Protein AF-A0A399RQD3-F1 (afdb_monomer_lite)

InterPro domains:
  IPR036514 SGNH hydrolase superfamily [G3DSA:3.40.50.1110] (19-176)

Sequence (218 aa):
MFLPVVFPELGLNRLFEAANKPLFAIFGGSPDDGDAVDALIEMLGDRTGARFVLQDSGPHPSTQETLAALMSARLGRLVDAGLSGLVLTSPTASGVMERFDWSRPLSEGAPSANDVTVSVASERGVPSSDFAALMRELATKVGDEALFQPDGVHLSLAGRLALLAAVCKGLTGEAPVLDGLAGELAKGWSEAGTDEKVSASELPNFARLVSEALAREG

Structure (mmCIF, N/CA/C/O backbone):
data_AF-A0A399RQD3-F1
#
_entry.id   AF-A0A399RQD3-F1
#
loop_
_atom_site.group_PDB
_atom_site.id
_atom_site.type_symbol
_atom_site.label_atom_id
_atom_site.label_alt_id
_atom_site.label_comp_id
_atom_site.label_asym_id
_atom_site.label_entity_id
_atom_site.label_seq_id
_atom_site.pdbx_PDB_ins_code
_atom_site.Cartn_x
_atom_site.Cartn_y
_atom_site.Cartn_z
_atom_site.occupancy
_atom_site.B_iso_or_equiv
_atom_site.auth_seq_id
_atom_site.auth_comp_id
_atom_site.auth_asym_id
_atom_site.auth_atom_id
_atom_site.pdbx_PDB_model_num
ATOM 1 N N . MET A 1 1 ? -8.889 -24.239 2.572 1.00 21.28 1 MET A N 1
ATOM 2 C CA . MET A 1 1 ? -7.810 -23.924 3.531 1.00 21.28 1 MET A CA 1
ATOM 3 C C . MET A 1 1 ? -7.229 -22.603 3.061 1.00 21.28 1 MET A C 1
ATOM 5 O O . MET A 1 1 ? -6.381 -22.604 2.184 1.00 21.28 1 MET A O 1
ATOM 9 N N . PHE A 1 2 ? -7.826 -21.495 3.498 1.00 23.52 2 PHE A N 1
ATOM 10 C CA . PHE A 1 2 ? -7.458 -20.150 3.060 1.00 23.52 2 PHE A CA 1
ATOM 11 C C . PHE A 1 2 ? -6.433 -19.623 4.056 1.00 23.52 2 PHE A C 1
ATOM 13 O O . PHE A 1 2 ? -6.731 -19.491 5.241 1.00 23.52 2 PHE A O 1
ATOM 20 N N . LEU A 1 3 ? -5.192 -19.469 3.596 1.00 21.09 3 LEU A N 1
ATOM 21 C CA . LEU A 1 3 ? -4.145 -18.848 4.392 1.00 21.09 3 LEU A CA 1
ATOM 22 C C . LEU A 1 3 ? -4.542 -17.381 4.608 1.00 21.09 3 LEU A C 1
ATOM 24 O O . LEU A 1 3 ? -4.995 -16.755 3.646 1.00 21.09 3 LEU A O 1
ATOM 28 N N . PRO A 1 4 ? -4.369 -16.821 5.821 1.00 25.50 4 PRO A N 1
ATOM 29 C CA . PRO A 1 4 ? -4.353 -15.370 5.975 1.00 25.50 4 PRO A CA 1
ATOM 30 C C . PRO A 1 4 ? -3.419 -14.818 4.900 1.00 25.50 4 PRO A C 1
ATOM 32 O O . PRO A 1 4 ? -2.411 -15.467 4.607 1.00 25.50 4 PRO A O 1
ATOM 35 N N . VAL A 1 5 ? -3.746 -13.678 4.288 1.00 32.31 5 VAL A N 1
ATOM 36 C CA . VAL A 1 5 ? -2.844 -12.986 3.354 1.00 32.31 5 VAL A CA 1
ATOM 37 C C . VAL A 1 5 ? -1.666 -12.428 4.164 1.00 32.31 5 VAL A C 1
ATOM 39 O O . VAL A 1 5 ? -1.545 -11.257 4.501 1.00 32.31 5 VAL A O 1
ATOM 42 N N . VAL A 1 6 ? -0.836 -13.379 4.563 1.00 33.75 6 VAL A N 1
ATOM 43 C CA . VAL A 1 6 ? 0.576 -13.347 4.859 1.00 33.75 6 VAL A CA 1
ATOM 44 C C . VAL A 1 6 ? 1.164 -12.987 3.517 1.00 33.75 6 VAL A C 1
ATOM 46 O O . VAL A 1 6 ? 0.966 -13.738 2.559 1.00 33.75 6 VAL A O 1
ATOM 49 N N . PHE A 1 7 ? 1.820 -11.833 3.417 1.00 38.75 7 PHE A N 1
ATOM 50 C CA . PHE A 1 7 ? 2.581 -11.493 2.222 1.00 38.75 7 PHE A CA 1
ATOM 51 C C . PHE A 1 7 ? 3.354 -12.756 1.797 1.00 38.75 7 PHE A C 1
ATOM 53 O O . PHE A 1 7 ? 4.186 -13.220 2.580 1.00 38.75 7 PHE A O 1
ATOM 60 N N . PRO A 1 8 ? 3.133 -13.350 0.607 1.00 36.44 8 PRO A N 1
ATOM 61 C CA . PRO A 1 8 ? 3.994 -14.435 0.109 1.00 36.44 8 PRO A CA 1
ATOM 62 C C . PRO A 1 8 ? 5.452 -13.964 -0.076 1.00 36.44 8 PRO A C 1
ATOM 64 O O . PRO A 1 8 ? 6.358 -14.716 -0.425 1.00 36.44 8 PRO A O 1
ATOM 67 N N . GLU A 1 9 ? 5.662 -12.675 0.147 1.00 41.97 9 GLU A N 1
ATOM 68 C CA . GLU A 1 9 ? 6.858 -11.883 0.041 1.00 41.97 9 GLU A CA 1
ATOM 69 C C . GLU A 1 9 ? 7.627 -12.011 1.360 1.00 41.97 9 GLU A C 1
ATOM 71 O O . GLU A 1 9 ? 7.319 -11.364 2.359 1.00 41.97 9 GLU A O 1
ATOM 76 N N . LEU A 1 10 ? 8.613 -12.908 1.346 1.00 37.97 10 LEU A N 1
ATOM 77 C CA . LEU A 1 10 ? 9.464 -13.423 2.432 1.00 37.97 10 LEU A CA 1
ATOM 78 C C . LEU A 1 10 ? 10.009 -12.438 3.502 1.00 37.97 10 LEU A C 1
ATOM 80 O O . LEU A 1 10 ? 10.650 -12.894 4.448 1.00 37.97 10 LEU A O 1
ATOM 84 N N . GLY A 1 11 ? 9.774 -11.128 3.405 1.00 36.44 11 GLY A N 1
ATOM 85 C CA . GLY A 1 11 ? 10.318 -10.110 4.310 1.00 36.44 11 GLY A CA 1
ATOM 86 C C . GLY A 1 11 ? 9.332 -9.482 5.301 1.00 36.44 11 GLY A C 1
ATOM 87 O O . GLY A 1 11 ? 9.723 -9.189 6.429 1.00 36.44 11 GLY A O 1
ATOM 88 N N . LEU A 1 12 ? 8.062 -9.287 4.929 1.00 41.50 12 LEU A N 1
ATOM 89 C CA . LEU A 1 12 ? 7.119 -8.511 5.752 1.00 41.50 12 LEU A CA 1
ATOM 90 C C . LEU A 1 12 ? 6.686 -9.270 7.012 1.00 41.50 12 LEU A C 1
ATOM 92 O O . LEU A 1 12 ? 6.701 -8.709 8.103 1.00 41.50 12 LEU A O 1
ATOM 96 N N . ASN A 1 13 ? 6.408 -10.570 6.909 1.00 40.78 13 ASN A N 1
ATOM 97 C CA . ASN A 1 13 ? 5.924 -11.346 8.058 1.00 40.78 13 ASN A CA 1
ATOM 98 C C . ASN A 1 13 ? 6.981 -11.482 9.169 1.00 40.78 13 ASN A C 1
ATOM 100 O O . ASN A 1 13 ? 6.644 -11.373 10.344 1.00 40.78 13 ASN A O 1
ATOM 104 N N . ARG A 1 14 ? 8.270 -11.607 8.816 1.00 37.38 14 ARG A N 1
ATOM 105 C CA . ARG A 1 14 ? 9.365 -11.788 9.791 1.00 37.38 14 ARG A CA 1
ATOM 106 C C . ARG A 1 14 ? 9.600 -10.563 10.680 1.00 37.38 14 ARG A C 1
ATOM 108 O O . ARG A 1 14 ? 9.936 -10.720 11.852 1.00 37.38 14 ARG A O 1
ATOM 115 N N . LEU A 1 15 ? 9.402 -9.349 10.159 1.00 39.22 15 LEU A N 1
ATOM 116 C CA . LEU A 1 15 ? 9.605 -8.119 10.935 1.00 39.22 15 LEU A CA 1
ATOM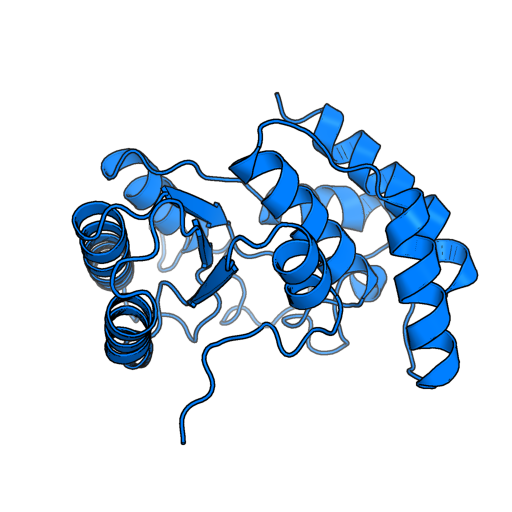 117 C C . LEU A 1 15 ? 8.483 -7.886 11.963 1.00 39.22 15 LEU A C 1
ATOM 119 O O . LEU A 1 15 ? 8.732 -7.399 13.064 1.00 39.22 15 LEU A O 1
ATOM 123 N N . PHE A 1 16 ? 7.249 -8.274 11.625 1.00 45.31 16 PHE A N 1
ATOM 124 C CA . PHE A 1 16 ? 6.087 -8.153 12.513 1.00 45.31 16 PHE A CA 1
ATOM 125 C C . PHE A 1 16 ? 5.968 -9.317 13.505 1.00 45.31 16 PHE A C 1
ATOM 127 O O . PHE A 1 16 ? 5.574 -9.102 14.654 1.00 45.31 16 PHE A O 1
ATOM 134 N N . GLU A 1 17 ? 6.409 -10.517 13.115 1.00 42.19 17 GLU A N 1
ATOM 135 C CA . GLU A 1 17 ? 6.647 -11.639 14.032 1.00 42.19 17 GLU A CA 1
ATOM 136 C C . GLU A 1 17 ? 7.634 -11.245 15.144 1.00 42.19 17 GLU A C 1
ATOM 138 O O . GLU A 1 17 ? 7.364 -11.495 16.319 1.00 42.19 17 GLU A O 1
ATOM 143 N N . ALA A 1 18 ? 8.721 -10.536 14.810 1.00 36.69 18 ALA A N 1
ATOM 144 C CA . ALA A 1 18 ? 9.693 -10.046 15.792 1.00 36.69 18 ALA A CA 1
ATOM 145 C C . ALA A 1 18 ? 9.116 -8.990 16.761 1.00 36.69 18 ALA A C 1
ATOM 147 O O . ALA A 1 18 ? 9.555 -8.897 17.907 1.00 36.69 18 ALA A O 1
ATOM 148 N N . ALA A 1 19 ? 8.109 -8.220 16.332 1.00 37.97 19 ALA A N 1
ATOM 149 C CA . ALA A 1 19 ? 7.424 -7.226 17.161 1.00 37.97 19 ALA A CA 1
ATOM 150 C C . ALA A 1 19 ? 6.248 -7.802 17.979 1.00 37.97 19 ALA A C 1
ATOM 152 O O . ALA A 1 19 ? 5.610 -7.057 18.728 1.00 37.97 19 ALA A O 1
ATOM 153 N N . ASN A 1 20 ? 5.939 -9.100 17.835 1.00 47.78 20 ASN A N 1
ATOM 154 C CA . ASN A 1 20 ? 4.797 -9.778 18.463 1.00 47.78 20 ASN A CA 1
ATOM 155 C C . ASN A 1 20 ? 3.432 -9.097 18.190 1.00 47.78 20 ASN A C 1
ATOM 157 O O . ASN A 1 20 ? 2.479 -9.261 18.955 1.00 47.78 20 ASN A O 1
ATOM 161 N N . LYS A 1 21 ? 3.328 -8.321 17.101 1.00 51.38 21 LYS A N 1
ATOM 162 C CA . LYS A 1 21 ? 2.108 -7.623 16.670 1.00 51.38 21 LYS A CA 1
ATOM 163 C C . LYS A 1 21 ? 1.781 -8.058 15.246 1.00 51.38 21 LYS A C 1
ATOM 165 O O . LYS A 1 21 ? 2.560 -7.749 14.348 1.00 51.38 21 LYS A O 1
ATOM 170 N N . PRO A 1 22 ? 0.667 -8.767 15.018 1.00 53.53 22 PRO A N 1
ATOM 171 C CA . PRO A 1 22 ? 0.356 -9.267 13.690 1.00 53.53 22 PRO A CA 1
ATOM 172 C C . PRO A 1 22 ? -0.023 -8.101 12.758 1.00 53.53 22 PRO A C 1
ATOM 174 O O . PRO A 1 22 ? -0.784 -7.216 13.162 1.00 53.53 22 PRO A O 1
ATOM 177 N N . LEU A 1 23 ? 0.534 -8.102 11.541 1.00 54.62 23 LEU A N 1
ATOM 178 C CA . LEU A 1 23 ? 0.175 -7.203 10.442 1.00 54.62 23 LEU A CA 1
ATOM 179 C C . LEU A 1 23 ? -0.491 -8.012 9.329 1.00 54.62 23 LEU A C 1
ATOM 181 O O . LEU A 1 23 ? 0.037 -9.045 8.923 1.00 54.62 23 LEU A O 1
ATOM 185 N N . PHE A 1 24 ? -1.605 -7.506 8.808 1.00 57.34 24 PHE A N 1
ATOM 186 C CA . PHE A 1 24 ? -2.355 -8.148 7.729 1.00 57.34 24 PHE A CA 1
ATOM 187 C C . PHE A 1 24 ? -2.469 -7.220 6.533 1.00 57.34 24 PHE A C 1
ATOM 189 O O . PHE A 1 24 ? -2.794 -6.047 6.714 1.00 57.34 24 PHE A O 1
ATOM 196 N N . ALA A 1 25 ? -2.214 -7.754 5.340 1.00 59.91 25 ALA A N 1
ATOM 197 C CA . ALA A 1 25 ? -2.470 -7.072 4.081 1.00 59.91 25 ALA A CA 1
ATOM 198 C C . ALA A 1 25 ? -3.879 -7.411 3.603 1.00 59.91 25 ALA A C 1
ATOM 200 O O . ALA A 1 25 ? -4.236 -8.584 3.500 1.00 59.91 25 ALA A O 1
ATOM 201 N N . ILE A 1 26 ? -4.677 -6.389 3.326 1.00 59.16 26 ILE A N 1
ATOM 202 C CA . ILE A 1 26 ? -6.055 -6.547 2.868 1.00 59.16 26 ILE A CA 1
ATOM 203 C C . ILE A 1 26 ? -6.192 -5.838 1.531 1.00 59.16 26 ILE A C 1
ATOM 205 O O . ILE A 1 26 ? -5.809 -4.673 1.403 1.00 59.16 26 ILE A O 1
ATOM 209 N N . PHE A 1 27 ? -6.773 -6.528 0.554 1.00 62.25 27 PHE A N 1
ATOM 210 C CA . PHE A 1 27 ? -7.101 -5.923 -0.726 1.00 62.25 27 PHE A CA 1
ATOM 211 C C . PHE A 1 27 ? -8.422 -5.155 -0.618 1.00 62.25 27 PHE A C 1
ATOM 213 O O . PHE A 1 27 ? -9.457 -5.689 -0.215 1.00 62.25 27 PHE A O 1
ATOM 220 N N . GLY A 1 28 ? -8.378 -3.860 -0.917 1.00 53.53 28 GLY A N 1
ATOM 221 C CA . GLY A 1 28 ? -9.475 -2.925 -0.665 1.00 53.53 28 GLY A CA 1
ATOM 222 C C . GLY A 1 28 ? -10.665 -3.016 -1.625 1.00 53.53 28 GLY A C 1
ATOM 223 O O . GLY A 1 28 ? -11.803 -2.832 -1.190 1.00 53.53 28 GLY A O 1
ATOM 224 N N . GLY A 1 29 ? -10.416 -3.328 -2.902 1.00 54.22 29 GLY A N 1
ATOM 225 C CA . GLY A 1 29 ? -11.420 -3.235 -3.966 1.00 54.22 29 GLY A CA 1
ATOM 226 C C . GLY A 1 29 ? -11.986 -4.550 -4.507 1.00 54.22 29 GLY A C 1
ATOM 227 O O . GLY A 1 29 ? -12.955 -4.503 -5.262 1.00 54.22 29 GLY A O 1
ATOM 228 N N . SER A 1 30 ? -11.452 -5.722 -4.144 1.00 61.62 30 SER A N 1
ATOM 229 C CA . SER A 1 30 ? -11.942 -6.997 -4.702 1.00 61.62 30 SER A CA 1
ATOM 230 C C . SER A 1 30 ? -13.113 -7.557 -3.884 1.00 61.62 30 SER A C 1
ATOM 232 O O . SER A 1 30 ? -12.962 -7.719 -2.675 1.00 61.62 30 SER A O 1
ATOM 234 N N . PRO A 1 31 ? -14.287 -7.848 -4.476 1.00 59.34 31 PRO A N 1
ATOM 235 C CA . PRO A 1 31 ? -15.483 -8.286 -3.746 1.00 59.34 31 PRO A CA 1
ATOM 236 C C . PRO A 1 31 ? -15.286 -9.592 -2.959 1.00 59.34 31 PRO A C 1
ATOM 238 O O . PRO A 1 31 ? -15.932 -9.762 -1.926 1.00 59.34 31 PRO A O 1
ATOM 241 N N . ASP A 1 32 ? -14.353 -10.446 -3.382 1.00 59.00 32 ASP A N 1
ATOM 242 C CA . ASP A 1 32 ? -14.048 -11.733 -2.745 1.00 59.00 32 ASP A CA 1
ATOM 243 C C . ASP A 1 32 ? -13.295 -11.583 -1.404 1.00 59.00 32 ASP A C 1
ATOM 245 O O . ASP A 1 32 ? -13.253 -12.512 -0.602 1.00 59.00 32 ASP A O 1
ATOM 249 N N . ASP A 1 33 ? -12.748 -10.398 -1.104 1.00 59.59 33 ASP A N 1
ATOM 250 C CA . ASP A 1 33 ? -11.971 -10.151 0.123 1.00 59.59 33 ASP A CA 1
ATOM 251 C C . ASP A 1 33 ? -12.826 -9.764 1.342 1.00 59.59 33 ASP A C 1
ATOM 253 O O . ASP A 1 33 ? -12.292 -9.524 2.427 1.00 59.59 33 ASP A O 1
ATOM 257 N N . GLY A 1 34 ? -14.156 -9.702 1.200 1.00 57.66 34 GLY A N 1
ATOM 258 C CA . GLY A 1 34 ? -15.061 -9.488 2.337 1.00 57.66 34 GLY A CA 1
ATOM 259 C C . GLY A 1 34 ? -14.911 -10.577 3.405 1.00 57.66 34 GLY A C 1
ATOM 260 O O . GLY A 1 34 ? -14.745 -10.265 4.582 1.00 57.66 34 GLY A O 1
ATOM 261 N N . ASP A 1 35 ? -14.849 -11.840 2.978 1.00 61.88 35 ASP A N 1
ATOM 262 C CA . ASP A 1 35 ? -14.670 -12.996 3.866 1.00 61.88 35 ASP A CA 1
ATOM 263 C C . ASP A 1 35 ? -13.280 -13.009 4.529 1.00 61.88 35 ASP A C 1
ATOM 265 O O . ASP A 1 35 ? -13.111 -13.543 5.626 1.00 61.88 35 ASP A O 1
ATOM 269 N N . ALA A 1 36 ? -12.275 -12.387 3.898 1.00 64.38 36 ALA A N 1
ATOM 270 C CA . ALA A 1 36 ? -10.923 -12.290 4.444 1.00 64.38 36 ALA A CA 1
ATOM 271 C C . ALA A 1 36 ? -10.840 -11.314 5.630 1.00 64.38 36 ALA A C 1
ATOM 273 O O . ALA A 1 36 ? -10.110 -11.578 6.586 1.00 64.38 36 ALA A O 1
ATOM 274 N N . VAL A 1 37 ? -11.609 -10.217 5.603 1.00 68.12 37 VAL A N 1
ATOM 275 C CA . VAL A 1 37 ? -11.733 -9.289 6.744 1.00 68.12 37 VAL A CA 1
ATOM 276 C C . VAL A 1 37 ? -12.397 -9.980 7.934 1.00 68.12 37 VAL A C 1
ATOM 278 O O . VAL A 1 37 ? -11.999 -9.771 9.079 1.00 68.12 37 VAL A O 1
ATOM 281 N N . ASP A 1 38 ? -13.361 -10.851 7.666 1.00 68.38 38 ASP A N 1
ATOM 282 C CA . ASP A 1 38 ? -14.144 -11.529 8.701 1.00 68.38 38 ASP A CA 1
ATOM 283 C C . ASP A 1 38 ? -13.320 -12.612 9.366 1.00 68.38 38 ASP A C 1
ATOM 285 O O . ASP A 1 38 ? -13.172 -12.617 10.587 1.00 68.38 38 ASP A O 1
ATOM 289 N N . ALA A 1 39 ? -12.683 -13.451 8.550 1.00 66.56 39 ALA A N 1
ATOM 290 C CA . ALA A 1 39 ? -11.733 -14.446 9.017 1.00 66.56 39 ALA A CA 1
ATOM 291 C C . ALA A 1 39 ? -10.583 -13.801 9.802 1.00 66.56 39 ALA A C 1
ATOM 293 O O . ALA A 1 39 ? -10.128 -14.359 10.799 1.00 66.56 39 ALA A O 1
ATOM 294 N N . LEU A 1 40 ? -10.124 -12.612 9.395 1.00 67.69 40 LEU A N 1
ATOM 295 C CA . LEU A 1 40 ? -9.113 -11.862 10.129 1.00 67.69 40 LEU A CA 1
ATOM 296 C C . LEU A 1 40 ? -9.600 -11.454 11.525 1.00 67.69 40 LEU A C 1
ATOM 298 O O . LEU A 1 40 ? -8.907 -11.701 12.514 1.00 67.69 40 LEU A O 1
ATOM 302 N N . ILE A 1 41 ? -10.774 -10.831 11.611 1.00 71.31 41 ILE A N 1
ATOM 303 C CA . ILE A 1 41 ? -11.356 -10.401 12.888 1.00 71.31 41 ILE A CA 1
ATOM 304 C C . ILE A 1 41 ? -11.570 -11.616 13.804 1.00 71.31 41 ILE A C 1
ATOM 306 O O . ILE A 1 41 ? -11.198 -11.575 14.976 1.00 71.31 41 ILE A O 1
ATOM 310 N N . GLU A 1 42 ? -12.077 -12.726 13.262 1.00 72.06 42 GLU A N 1
ATOM 311 C CA . GLU A 1 42 ? -12.246 -13.984 13.997 1.00 72.06 42 GLU A CA 1
ATOM 312 C C . GLU A 1 42 ? -10.909 -14.568 14.479 1.00 72.06 42 GLU A C 1
ATOM 314 O O . GLU A 1 42 ? -10.791 -14.983 15.633 1.00 72.06 42 GLU A O 1
ATOM 319 N N . MET A 1 43 ? -9.875 -14.568 13.629 1.00 65.19 43 MET A N 1
ATOM 320 C CA . MET A 1 43 ? -8.534 -15.052 13.981 1.00 65.19 43 MET A CA 1
ATOM 321 C C . MET A 1 43 ? -7.856 -14.208 15.061 1.00 65.19 43 MET A C 1
ATOM 323 O O . MET A 1 43 ? -7.030 -14.721 15.824 1.00 65.19 43 MET A O 1
ATOM 327 N N . LEU A 1 44 ? -8.155 -12.913 15.106 1.00 65.81 44 LEU A N 1
ATOM 328 C CA . LEU A 1 44 ? -7.570 -12.002 16.077 1.00 65.81 44 LEU A CA 1
ATOM 329 C C . LEU A 1 44 ? -8.125 -12.215 17.484 1.00 65.81 44 LEU A C 1
ATOM 331 O O . LEU A 1 44 ? -7.365 -12.043 18.440 1.00 65.81 44 LEU A O 1
ATOM 335 N N . GLY A 1 45 ? -9.378 -12.659 17.625 1.00 66.88 45 GLY A N 1
ATOM 336 C CA . GLY A 1 45 ? -10.002 -12.899 18.929 1.00 66.88 45 GLY A CA 1
ATOM 337 C C . GLY A 1 45 ? -9.795 -11.710 19.881 1.00 66.88 45 GLY A C 1
ATOM 338 O O . GLY A 1 45 ? -10.046 -10.568 19.512 1.00 66.88 45 GLY A O 1
ATOM 339 N N . ASP A 1 46 ? -9.245 -11.963 21.074 1.00 62.88 46 ASP A N 1
ATOM 340 C CA . ASP A 1 46 ? -8.992 -10.938 22.105 1.00 62.88 46 ASP A CA 1
ATOM 341 C C . ASP A 1 46 ? -7.633 -10.206 21.966 1.00 62.88 46 ASP A C 1
ATOM 343 O O . ASP A 1 46 ? -7.172 -9.540 22.901 1.00 62.88 46 ASP A O 1
ATOM 347 N N . ARG A 1 47 ? -6.919 -10.346 20.837 1.00 61.19 47 ARG A N 1
ATOM 348 C CA . ARG A 1 47 ? -5.579 -9.753 20.663 1.00 61.19 47 ARG A CA 1
ATOM 349 C C . ARG A 1 47 ? -5.658 -8.234 20.499 1.00 61.19 47 ARG A C 1
ATOM 351 O O . ARG A 1 47 ? -5.773 -7.705 19.395 1.00 61.19 47 ARG A O 1
ATOM 358 N N . THR A 1 48 ? -5.520 -7.522 21.612 1.00 62.69 48 THR A N 1
ATOM 359 C CA . THR A 1 48 ? -5.440 -6.058 21.630 1.00 62.69 48 THR A CA 1
ATOM 360 C C . THR A 1 48 ? -4.171 -5.548 20.935 1.00 62.69 48 THR A C 1
ATOM 362 O O . THR A 1 48 ? -3.084 -6.110 21.072 1.00 62.69 48 THR A O 1
ATOM 365 N N . GLY A 1 49 ? -4.303 -4.462 20.166 1.00 64.06 49 GLY A N 1
ATOM 366 C CA . GLY A 1 49 ? -3.175 -3.815 19.484 1.00 64.06 49 GLY A CA 1
ATOM 367 C C . GLY A 1 49 ? -2.762 -4.435 18.144 1.00 64.06 49 GLY A C 1
ATOM 368 O O . GLY A 1 49 ? -1.680 -4.109 17.647 1.00 64.06 49 GLY A O 1
ATOM 369 N N . ALA A 1 50 ? -3.597 -5.301 17.561 1.00 68.31 50 ALA A N 1
ATOM 370 C CA . ALA A 1 50 ? -3.435 -5.777 16.189 1.00 68.31 50 ALA A CA 1
ATOM 371 C C . ALA A 1 50 ? -3.478 -4.619 15.176 1.00 68.31 50 ALA A C 1
ATOM 373 O O . ALA A 1 50 ? -4.161 -3.609 15.395 1.00 68.31 50 ALA A O 1
ATOM 374 N N . ARG A 1 51 ? -2.726 -4.767 14.075 1.00 73.06 51 ARG A N 1
ATOM 375 C CA . ARG A 1 51 ? -2.622 -3.744 13.032 1.00 73.06 51 ARG A CA 1
ATOM 376 C C . ARG A 1 51 ? -2.971 -4.276 11.648 1.00 73.06 51 ARG A C 1
ATOM 378 O O . ARG A 1 51 ? -2.745 -5.449 11.366 1.00 73.06 51 ARG A O 1
ATOM 385 N N . PHE A 1 52 ? -3.467 -3.407 10.773 1.00 73.75 52 PHE A N 1
ATOM 386 C CA . PHE A 1 52 ? -3.702 -3.738 9.365 1.00 73.75 52 PHE A CA 1
ATOM 387 C C . PHE A 1 52 ? -2.984 -2.775 8.417 1.00 73.75 52 PHE A C 1
ATOM 389 O O . PHE A 1 52 ? -2.735 -1.614 8.748 1.00 73.75 52 PHE A O 1
ATOM 396 N N . VAL A 1 53 ? -2.689 -3.270 7.220 1.00 75.25 53 VAL A N 1
ATOM 397 C CA . VAL A 1 53 ? -2.382 -2.477 6.033 1.00 75.25 53 VAL A CA 1
ATOM 398 C C . VAL A 1 53 ? -3.408 -2.836 4.974 1.00 75.25 53 VAL A C 1
ATOM 400 O O . VAL A 1 53 ? -3.676 -4.010 4.725 1.00 75.25 53 VAL A O 1
ATOM 403 N N . LEU A 1 54 ? -3.998 -1.820 4.362 1.00 75.19 54 LEU A N 1
ATOM 404 C CA . LEU A 1 54 ? -4.987 -2.007 3.316 1.00 75.19 54 LEU A CA 1
ATOM 405 C C . LEU A 1 54 ? -4.540 -1.268 2.058 1.00 75.19 54 LEU A C 1
ATOM 407 O O . LEU A 1 54 ? -4.199 -0.089 2.112 1.00 75.19 54 LEU A O 1
ATOM 411 N N . GLN A 1 55 ? -4.535 -1.977 0.936 1.00 74.00 55 GLN A N 1
ATOM 412 C CA . GLN A 1 55 ? -4.136 -1.461 -0.368 1.00 74.00 55 GLN A CA 1
ATOM 413 C C . GLN A 1 55 ? -5.134 -1.960 -1.414 1.00 74.00 55 GLN A C 1
ATOM 415 O O . GLN A 1 55 ? -5.574 -3.105 -1.352 1.00 74.00 55 GLN A O 1
ATOM 420 N N . ASP A 1 56 ? -5.516 -1.132 -2.383 1.00 67.62 56 ASP A N 1
ATOM 421 C CA . ASP A 1 56 ? -6.336 -1.603 -3.500 1.00 67.62 56 ASP A CA 1
ATOM 422 C C . ASP A 1 56 ? -5.446 -2.124 -4.631 1.00 67.62 56 ASP A C 1
ATOM 424 O O . ASP A 1 56 ? -4.971 -1.347 -5.449 1.00 67.62 56 ASP A O 1
ATOM 428 N N . SER A 1 57 ? -5.164 -3.425 -4.662 1.00 54.56 57 SER A N 1
ATOM 429 C CA . SER A 1 57 ? -4.393 -4.063 -5.746 1.00 54.56 57 SER A CA 1
ATOM 430 C C . SER A 1 57 ? -5.123 -5.243 -6.397 1.00 54.56 57 SER A C 1
ATOM 432 O O . SER A 1 57 ? -4.517 -6.074 -7.074 1.00 54.56 57 SER A O 1
ATOM 434 N N . GLY A 1 58 ? -6.448 -5.305 -6.223 1.00 54.53 58 GLY A N 1
ATOM 435 C CA . GLY A 1 58 ? -7.315 -6.271 -6.901 1.00 54.53 58 GLY A CA 1
ATOM 436 C C . GLY A 1 58 ? -7.723 -5.825 -8.315 1.00 54.53 58 GLY A C 1
ATOM 437 O O . GLY A 1 58 ? -7.522 -4.666 -8.684 1.00 54.53 58 GLY A O 1
ATOM 438 N N . PRO A 1 59 ? -8.316 -6.719 -9.132 1.00 52.50 59 PRO A N 1
ATOM 439 C CA . PRO A 1 59 ? -8.918 -6.323 -10.404 1.00 52.50 59 PRO A CA 1
ATOM 440 C C . PRO A 1 59 ? -9.994 -5.252 -10.164 1.00 52.50 59 PRO A C 1
ATOM 442 O O . PRO A 1 59 ? -10.850 -5.427 -9.297 1.00 52.50 59 PRO A O 1
ATOM 445 N N . HIS A 1 60 ? -9.928 -4.152 -10.925 1.00 54.31 60 HIS A N 1
ATOM 446 C CA . HIS A 1 60 ? -10.754 -2.955 -10.733 1.00 54.31 60 HIS A CA 1
ATOM 447 C C . HIS A 1 60 ? -12.244 -3.275 -10.490 1.00 54.31 60 HIS A C 1
ATOM 449 O O . HIS A 1 60 ? -12.866 -3.930 -11.336 1.00 54.31 60 HIS A O 1
ATOM 455 N N . PRO A 1 61 ? -12.867 -2.753 -9.417 1.00 56.56 61 PRO A N 1
ATOM 456 C CA . PRO A 1 61 ? -14.319 -2.648 -9.362 1.00 56.56 61 PRO A CA 1
ATOM 457 C C . PRO A 1 61 ? -14.821 -1.692 -10.454 1.00 56.56 61 PRO A C 1
ATOM 459 O O . PRO A 1 61 ? -14.159 -0.728 -10.834 1.00 56.56 61 PRO A O 1
ATOM 462 N N . SER A 1 62 ? -16.018 -1.965 -10.970 1.00 59.38 62 SER A N 1
ATOM 463 C CA . SER A 1 62 ? -16.547 -1.358 -12.198 1.00 59.38 62 SER A CA 1
ATOM 464 C C . SER A 1 62 ? -16.865 0.141 -12.101 1.00 59.38 62 SER A C 1
ATOM 466 O O . SER A 1 62 ? -17.077 0.760 -13.142 1.00 59.38 62 SER A O 1
ATOM 468 N N . THR A 1 63 ? -16.920 0.727 -10.895 1.00 77.12 63 THR A N 1
ATOM 469 C CA . THR A 1 63 ? -17.132 2.171 -10.673 1.00 77.12 63 THR A CA 1
ATOM 470 C C . THR A 1 63 ? -16.467 2.670 -9.382 1.00 77.12 63 THR A C 1
ATOM 472 O O . THR A 1 63 ? -16.230 1.899 -8.448 1.00 77.12 63 THR A O 1
ATOM 475 N N . GLN A 1 64 ? -16.236 3.984 -9.296 1.00 82.56 64 GLN A N 1
ATOM 476 C CA . GLN A 1 64 ? -15.721 4.662 -8.099 1.00 82.56 64 GLN A CA 1
ATOM 477 C C . GLN A 1 64 ? -16.619 4.476 -6.865 1.00 82.56 64 GLN A C 1
ATOM 479 O O . GLN A 1 64 ? -16.115 4.290 -5.762 1.00 82.56 64 GLN A O 1
ATOM 484 N N . GLU A 1 65 ? -17.946 4.472 -7.035 1.00 86.19 65 GLU A N 1
ATOM 485 C CA . GLU A 1 65 ? -18.901 4.309 -5.933 1.00 86.19 65 GLU A CA 1
ATOM 486 C C . GLU A 1 65 ? -18.816 2.897 -5.359 1.00 86.19 65 GLU A C 1
ATOM 488 O O . GLU A 1 65 ? -18.913 2.706 -4.148 1.00 86.19 65 GLU A O 1
ATOM 493 N N . THR A 1 66 ? -18.595 1.912 -6.233 1.00 83.62 66 THR A N 1
ATOM 494 C CA . THR A 1 66 ? -18.409 0.517 -5.832 1.00 83.62 66 THR A CA 1
ATOM 495 C C . THR A 1 66 ? -17.121 0.368 -5.027 1.00 83.62 66 THR A C 1
ATOM 497 O O . THR A 1 66 ? -17.152 -0.208 -3.941 1.00 83.62 66 THR A O 1
ATOM 500 N N . LEU A 1 67 ? -16.009 0.942 -5.506 1.00 83.69 67 LEU A N 1
ATOM 501 C CA . LEU A 1 67 ? -14.745 0.953 -4.764 1.00 83.69 67 LEU A CA 1
ATOM 502 C C . LEU A 1 67 ? -14.907 1.632 -3.401 1.00 83.69 67 LEU A C 1
ATOM 504 O O . LEU A 1 67 ? -14.533 1.060 -2.380 1.00 83.69 67 LEU A O 1
ATOM 508 N N . ALA A 1 68 ? -15.518 2.819 -3.374 1.00 87.31 68 ALA A N 1
ATOM 509 C CA . ALA A 1 68 ? -15.715 3.581 -2.150 1.00 87.31 68 ALA A CA 1
ATOM 510 C C . ALA A 1 68 ? -16.558 2.809 -1.125 1.00 87.31 68 ALA A C 1
ATOM 512 O O . ALA A 1 68 ? -16.200 2.747 0.052 1.00 87.31 68 ALA A O 1
ATOM 513 N N . ALA A 1 69 ? -17.646 2.170 -1.564 1.00 86.69 69 ALA A N 1
ATOM 514 C CA . ALA A 1 69 ? -18.504 1.369 -0.699 1.00 86.69 69 ALA A CA 1
ATOM 515 C C . ALA A 1 69 ? -17.769 0.148 -0.120 1.00 86.69 69 ALA A C 1
ATOM 517 O O . ALA A 1 69 ? -17.859 -0.096 1.085 1.00 86.69 69 ALA A O 1
ATOM 518 N N . LEU A 1 70 ? -17.014 -0.587 -0.947 1.00 83.31 70 LEU A N 1
ATOM 519 C CA . LEU A 1 70 ? -16.238 -1.755 -0.510 1.00 83.31 70 LEU A CA 1
ATOM 520 C C . LEU A 1 70 ? -15.151 -1.361 0.496 1.00 83.31 70 LEU A C 1
ATOM 522 O O . LEU A 1 70 ? -15.086 -1.925 1.591 1.00 83.31 70 LEU A O 1
ATOM 526 N N . MET A 1 71 ? -14.360 -0.341 0.162 1.00 84.44 71 MET A N 1
ATOM 527 C CA . MET A 1 71 ? -13.331 0.234 1.028 1.00 84.44 71 MET A CA 1
ATOM 528 C C . MET A 1 71 ? -13.909 0.687 2.369 1.00 84.44 71 MET A C 1
ATOM 530 O O . MET A 1 71 ? -13.400 0.338 3.434 1.00 84.44 71 MET A O 1
ATOM 534 N N . SER A 1 72 ? -15.007 1.443 2.322 1.00 88.88 72 SER A N 1
ATOM 535 C CA . SER A 1 72 ? -15.641 2.026 3.502 1.00 88.88 72 SER A CA 1
ATOM 536 C C . SER A 1 72 ? -16.222 0.947 4.413 1.00 88.88 72 SER A C 1
ATOM 538 O O . SER A 1 72 ? -16.072 1.033 5.632 1.00 88.88 72 SER A O 1
ATOM 540 N N . ALA A 1 73 ? -16.831 -0.098 3.843 1.00 85.81 73 ALA A N 1
ATOM 541 C CA . ALA A 1 73 ? -17.320 -1.242 4.604 1.00 85.81 73 ALA A CA 1
ATOM 542 C C . ALA A 1 73 ? -16.173 -1.985 5.310 1.00 85.81 73 ALA A C 1
ATOM 544 O O . ALA A 1 73 ? -16.278 -2.280 6.499 1.00 85.81 73 ALA A O 1
ATOM 545 N N . ARG A 1 74 ? -15.056 -2.239 4.616 1.00 83.38 74 ARG A N 1
ATOM 546 C CA . ARG A 1 74 ? -13.891 -2.954 5.174 1.00 83.38 74 ARG A CA 1
ATOM 547 C C . ARG A 1 74 ? -13.216 -2.170 6.282 1.00 83.38 74 ARG A C 1
ATOM 549 O O . ARG A 1 74 ? -13.033 -2.694 7.377 1.00 83.38 74 ARG A O 1
ATOM 556 N N . LEU A 1 75 ? -12.896 -0.905 6.017 1.00 87.38 75 LEU A N 1
ATOM 557 C CA . LEU A 1 75 ? -12.293 -0.024 7.013 1.00 87.38 75 LEU A CA 1
ATOM 558 C C . LEU A 1 75 ? -13.212 0.148 8.220 1.00 87.38 75 LEU A C 1
ATOM 560 O O . LEU A 1 75 ? -12.733 0.066 9.345 1.00 87.38 75 LEU A O 1
ATOM 564 N N . GLY A 1 76 ? -14.522 0.300 7.998 1.00 87.75 76 GLY A N 1
ATOM 565 C CA . GLY A 1 76 ? -15.512 0.337 9.073 1.00 87.75 76 GLY A CA 1
ATOM 566 C C . GLY A 1 76 ? -15.412 -0.887 9.979 1.00 87.75 76 GLY A C 1
ATOM 567 O O . GLY A 1 76 ? -15.211 -0.737 11.175 1.00 87.75 76 GLY A O 1
ATOM 568 N N . ARG A 1 77 ? -15.432 -2.098 9.410 1.00 84.50 77 ARG A N 1
ATOM 569 C CA . ARG A 1 77 ? -15.347 -3.339 10.196 1.00 84.50 77 ARG A CA 1
ATOM 570 C C . ARG A 1 77 ? -14.036 -3.492 10.964 1.00 84.50 77 ARG A C 1
ATOM 572 O O . ARG A 1 77 ? -14.062 -3.933 12.108 1.00 84.50 77 ARG A O 1
ATOM 579 N N . LEU A 1 78 ? -12.905 -3.135 10.354 1.00 83.31 78 LEU A N 1
ATOM 580 C CA . LEU A 1 78 ? -11.595 -3.198 11.012 1.00 83.31 78 LEU A CA 1
ATOM 581 C C . LEU A 1 78 ? -11.521 -2.209 12.185 1.00 83.31 78 LEU A C 1
ATOM 583 O O . LEU A 1 78 ? -11.067 -2.569 13.269 1.00 83.31 78 LEU A O 1
ATOM 587 N N . VAL A 1 79 ? -12.005 -0.983 11.984 1.00 85.50 79 VAL A N 1
ATOM 588 C CA . VAL A 1 79 ? -12.037 0.057 13.022 1.00 85.50 79 VAL A CA 1
ATOM 589 C C . VAL A 1 79 ? -13.027 -0.298 14.137 1.00 85.50 79 VAL A C 1
ATOM 591 O O . VAL A 1 79 ? -12.676 -0.182 15.309 1.00 85.50 79 VAL A O 1
ATOM 594 N N . ASP A 1 80 ? -14.219 -0.798 13.801 1.00 86.62 80 ASP A N 1
ATOM 595 C CA . ASP A 1 80 ? -15.244 -1.228 14.765 1.00 86.62 80 ASP A CA 1
ATOM 596 C C . ASP A 1 80 ? -14.765 -2.414 15.620 1.00 86.62 80 ASP A C 1
ATOM 598 O O . ASP A 1 80 ? -15.109 -2.519 16.798 1.00 86.62 80 ASP A O 1
ATOM 602 N N . ALA A 1 81 ? -13.920 -3.281 15.055 1.00 80.62 81 ALA A N 1
ATOM 603 C CA . ALA A 1 81 ? -13.240 -4.356 15.776 1.00 80.62 81 ALA A CA 1
ATOM 604 C C . ALA A 1 81 ? -12.043 -3.867 16.626 1.00 80.62 81 ALA A C 1
ATOM 606 O O . ALA A 1 81 ? -11.369 -4.670 17.271 1.00 80.62 81 ALA A O 1
ATOM 607 N N . GLY A 1 82 ? -11.768 -2.559 16.656 1.00 81.00 82 GLY A N 1
ATOM 608 C CA . GLY A 1 82 ? -10.712 -1.951 17.467 1.00 81.00 82 GLY A CA 1
ATOM 609 C C . GLY A 1 82 ? -9.307 -2.064 16.874 1.00 81.00 82 GLY A C 1
ATOM 610 O O . GLY A 1 82 ? -8.325 -1.863 17.597 1.00 81.00 82 GLY A O 1
ATOM 611 N N . LEU A 1 83 ? -9.177 -2.387 15.582 1.00 79.31 83 LEU A N 1
ATOM 612 C CA . LEU A 1 83 ? -7.880 -2.432 14.916 1.00 79.31 83 LEU A CA 1
ATOM 613 C C . LEU A 1 83 ? -7.435 -1.023 14.514 1.00 79.31 83 LEU A C 1
ATOM 615 O O . LEU A 1 83 ? -8.222 -0.180 14.088 1.00 79.31 83 LEU A O 1
ATOM 619 N N . SER A 1 84 ? -6.125 -0.800 14.589 1.00 80.81 84 SER A N 1
ATOM 620 C CA . SER A 1 84 ? -5.472 0.396 14.042 1.00 80.81 84 SER A CA 1
ATOM 621 C C . SER A 1 84 ? -4.715 0.023 12.774 1.00 80.81 84 SER A C 1
ATOM 623 O O . SER A 1 84 ? -4.183 -1.078 12.685 1.00 80.81 84 SER A O 1
ATOM 625 N N . GLY A 1 85 ? -4.636 0.896 11.780 1.00 84.50 85 GLY A N 1
ATOM 626 C CA . GLY A 1 85 ? -3.984 0.518 10.533 1.00 84.50 85 GLY A CA 1
ATOM 627 C C . GLY A 1 85 ? -3.582 1.684 9.662 1.00 84.50 85 GLY A C 1
ATOM 628 O O . GLY A 1 85 ? -3.671 2.841 10.067 1.00 84.50 85 GLY A O 1
ATOM 629 N N . LEU A 1 86 ? -3.114 1.333 8.472 1.00 86.50 86 LEU A N 1
ATOM 630 C CA . LEU A 1 86 ? -2.638 2.246 7.447 1.00 86.50 86 LEU A CA 1
ATOM 631 C C . LEU A 1 86 ? -3.264 1.861 6.109 1.00 86.50 86 LEU A C 1
ATOM 633 O O . LEU A 1 86 ? -3.318 0.682 5.758 1.00 86.50 86 LEU A O 1
ATOM 637 N N . VAL A 1 87 ? -3.697 2.857 5.349 1.00 88.62 87 VAL A N 1
ATOM 638 C CA . VAL A 1 87 ? -4.102 2.688 3.953 1.00 88.62 87 VAL A CA 1
ATOM 639 C C . VAL A 1 87 ? -2.956 3.118 3.034 1.00 88.62 87 VAL A C 1
ATOM 641 O O . VAL A 1 87 ? -2.338 4.154 3.259 1.00 88.62 87 VAL A O 1
ATOM 644 N N . LEU A 1 88 ? -2.655 2.338 2.000 1.00 86.62 88 LEU A N 1
ATOM 645 C CA . LEU A 1 88 ? -1.605 2.642 1.024 1.00 86.62 88 LEU A CA 1
ATOM 646 C C . LEU A 1 88 ? -2.206 2.845 -0.367 1.00 86.62 88 LEU A C 1
ATOM 648 O O . LEU A 1 88 ? -3.072 2.073 -0.782 1.00 86.62 88 LEU A O 1
ATOM 652 N N . THR A 1 89 ? -1.711 3.840 -1.105 1.00 87.69 89 THR A N 1
ATOM 653 C CA . THR A 1 89 ? -1.948 3.916 -2.555 1.00 87.69 89 THR A CA 1
ATOM 654 C C . THR A 1 89 ? -1.177 2.812 -3.283 1.00 87.69 89 THR A C 1
ATOM 656 O O . THR A 1 89 ? -0.123 2.360 -2.831 1.00 87.69 89 THR A O 1
ATOM 659 N N . SER A 1 90 ? -1.695 2.366 -4.425 1.00 83.94 90 SER A N 1
ATOM 660 C CA . SER A 1 90 ? -1.079 1.316 -5.233 1.00 83.94 90 SER A CA 1
ATOM 661 C C . SER A 1 90 ? -0.127 1.881 -6.285 1.00 83.94 90 SER A C 1
ATOM 663 O O . SER A 1 90 ? -0.561 2.692 -7.112 1.00 83.94 90 SER A O 1
ATOM 665 N N . PRO A 1 91 ? 1.157 1.468 -6.279 1.00 82.94 91 PRO A N 1
ATOM 666 C CA . PRO A 1 91 ? 2.129 1.858 -7.286 1.00 82.94 91 PRO A CA 1
ATOM 667 C C . PRO A 1 91 ? 2.024 0.966 -8.525 1.00 82.94 91 PRO A C 1
ATOM 669 O O . PRO A 1 91 ? 1.643 -0.201 -8.439 1.00 82.94 91 PRO A O 1
ATOM 672 N N . THR A 1 92 ? 2.424 1.508 -9.670 1.00 77.81 92 THR A N 1
ATOM 673 C CA . THR A 1 92 ? 2.429 0.820 -10.966 1.00 77.81 92 THR A CA 1
ATOM 674 C C . THR A 1 92 ? 3.658 1.215 -11.762 1.00 77.81 92 THR A C 1
ATOM 676 O O . THR A 1 92 ? 4.114 2.356 -11.664 1.00 77.81 92 THR A O 1
ATOM 679 N N . ALA A 1 93 ? 4.207 0.288 -12.550 1.00 77.81 93 ALA A N 1
ATOM 680 C CA . ALA A 1 93 ? 5.277 0.622 -13.486 1.00 77.81 93 ALA A CA 1
ATOM 681 C C . ALA A 1 93 ? 4.740 1.499 -14.634 1.00 77.81 93 ALA A C 1
ATOM 683 O O . ALA A 1 93 ? 3.607 1.318 -15.085 1.00 77.81 93 ALA A O 1
ATOM 684 N N . SER A 1 94 ? 5.567 2.395 -15.183 1.00 71.00 94 SER A N 1
ATOM 685 C CA . SER A 1 94 ? 5.172 3.365 -16.224 1.00 71.00 94 SER A CA 1
ATOM 686 C C . SER A 1 94 ? 4.676 2.755 -17.546 1.00 71.00 94 SER A C 1
ATOM 688 O O . SER A 1 94 ? 4.050 3.449 -18.349 1.00 71.00 94 SER A O 1
ATOM 690 N N . GLY A 1 95 ? 4.932 1.464 -17.778 1.00 65.56 95 GLY A N 1
ATOM 691 C CA . GLY A 1 95 ? 4.511 0.714 -18.967 1.00 65.56 95 GLY A CA 1
ATOM 692 C C . GLY A 1 95 ? 3.437 -0.347 -18.716 1.00 65.56 95 GLY A C 1
ATOM 693 O O . GLY A 1 95 ? 3.192 -1.167 -19.604 1.00 65.56 95 GLY A O 1
ATOM 694 N N . VAL A 1 96 ? 2.829 -0.387 -17.525 1.00 72.12 96 VAL A N 1
ATOM 695 C CA . VAL A 1 96 ? 1.808 -1.393 -17.210 1.00 72.12 96 VAL A CA 1
ATOM 696 C C . VAL A 1 96 ? 0.558 -1.200 -18.079 1.00 72.12 96 VAL A C 1
ATOM 698 O O . VAL A 1 96 ? 0.221 -0.089 -18.493 1.00 72.12 96 VAL A O 1
ATOM 701 N N . MET A 1 97 ? -0.152 -2.293 -18.372 1.00 61.72 97 MET A N 1
ATOM 702 C CA . MET A 1 97 ? -1.444 -2.206 -19.057 1.00 61.72 97 MET A CA 1
ATOM 703 C C . MET A 1 97 ? -2.410 -1.319 -18.266 1.00 61.72 97 MET A C 1
ATOM 705 O O . MET A 1 97 ? -2.528 -1.476 -17.056 1.00 61.72 97 MET A O 1
ATOM 709 N N . GLU A 1 98 ? -3.179 -0.477 -18.961 1.00 64.50 98 GLU A N 1
ATOM 710 C CA . GLU A 1 98 ? -4.059 0.534 -18.344 1.00 64.50 98 GLU A CA 1
ATOM 711 C C . GLU A 1 98 ? -5.009 -0.031 -17.279 1.00 64.50 98 GLU A C 1
ATOM 713 O O . GLU A 1 98 ? -5.281 0.625 -16.283 1.00 64.50 98 GLU A O 1
ATOM 718 N N . ARG A 1 99 ? -5.474 -1.275 -17.457 1.00 62.72 99 ARG A N 1
ATOM 719 C CA . ARG A 1 99 ? -6.361 -1.973 -16.508 1.00 62.72 99 ARG A CA 1
ATOM 720 C C . ARG A 1 99 ? -5.715 -2.320 -15.160 1.00 62.72 99 ARG A C 1
ATOM 722 O O . ARG A 1 99 ? -6.376 -2.927 -14.329 1.00 62.72 99 ARG A O 1
ATOM 729 N N . PHE A 1 100 ? -4.424 -2.063 -15.008 1.00 67.25 100 PHE A N 1
ATOM 730 C CA . PHE A 1 100 ? -3.667 -2.238 -13.776 1.00 67.25 100 PHE A CA 1
ATOM 731 C C . PHE A 1 100 ? -2.964 -0.933 -13.396 1.00 67.25 100 PHE A C 1
ATOM 733 O O . PHE A 1 100 ? -2.002 -0.972 -12.647 1.00 67.25 100 PHE A O 1
ATOM 740 N N . ASP A 1 101 ? -3.383 0.213 -13.947 1.00 75.75 101 ASP A N 1
ATOM 741 C CA . ASP A 1 101 ? -2.829 1.518 -13.598 1.00 75.75 101 ASP A CA 1
ATOM 742 C C . ASP A 1 101 ? -3.720 2.225 -12.563 1.00 75.75 101 ASP A C 1
ATOM 744 O O . ASP A 1 101 ? -4.601 3.011 -12.911 1.00 75.75 101 ASP A O 1
ATOM 748 N N . TRP A 1 102 ? -3.482 1.964 -11.273 1.00 76.12 102 TRP A N 1
ATOM 749 C CA . TRP A 1 102 ? -4.266 2.530 -10.160 1.00 76.12 102 TRP A CA 1
ATOM 750 C C . TRP A 1 102 ? -4.161 4.057 -10.018 1.00 76.12 102 TRP A C 1
ATOM 752 O O . TRP A 1 102 ? -4.932 4.659 -9.265 1.00 76.12 102 TRP A O 1
ATOM 762 N N . SER A 1 103 ? -3.238 4.695 -10.745 1.00 77.81 103 SER A N 1
ATOM 763 C CA . SER A 1 103 ? -3.126 6.154 -10.812 1.00 77.81 103 SER A CA 1
ATOM 764 C C . SER A 1 103 ? -4.064 6.789 -11.841 1.00 77.81 103 SER A C 1
ATOM 766 O O . SER A 1 103 ? -4.254 8.007 -11.834 1.00 77.81 103 SER A O 1
ATOM 768 N N . ARG A 1 104 ? -4.670 5.986 -12.724 1.00 79.12 104 ARG A N 1
ATOM 769 C CA . ARG A 1 104 ? -5.574 6.495 -13.751 1.00 79.12 104 ARG A CA 1
ATOM 770 C C . ARG A 1 104 ? -6.997 6.676 -13.234 1.00 79.12 104 ARG A C 1
ATOM 772 O O . ARG A 1 104 ? -7.462 5.879 -12.417 1.00 79.12 104 ARG A O 1
ATOM 779 N N . PRO A 1 105 ? -7.712 7.688 -13.757 1.00 81.75 105 PRO A N 1
ATOM 780 C CA . PRO A 1 105 ? -9.151 7.830 -13.577 1.00 81.75 105 PRO A CA 1
ATOM 781 C C . PRO A 1 105 ? -9.907 6.530 -13.867 1.00 81.75 105 PRO A C 1
ATOM 783 O O . PRO A 1 105 ? -9.678 5.899 -14.900 1.00 81.75 105 PRO A O 1
ATOM 786 N N . LEU A 1 106 ? -10.848 6.163 -12.994 1.00 75.12 106 LEU A N 1
ATOM 787 C CA . LEU A 1 106 ? -11.718 4.994 -13.201 1.00 75.12 106 LEU A CA 1
ATOM 788 C C . LEU A 1 106 ? -12.673 5.178 -14.394 1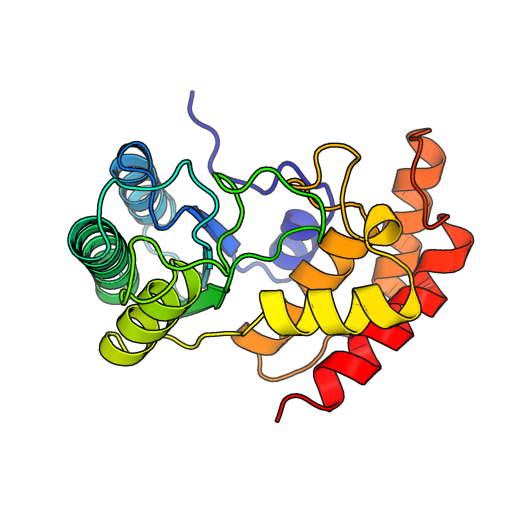.00 75.12 106 LEU A C 1
ATOM 790 O O . LEU A 1 106 ? -13.086 4.212 -15.033 1.00 75.12 106 LEU A O 1
ATOM 794 N N . SER A 1 107 ? -13.007 6.430 -14.702 1.00 76.62 107 SER A N 1
ATOM 795 C CA . SER A 1 107 ? -13.729 6.862 -15.898 1.00 76.62 107 SER A CA 1
ATOM 796 C C . SER A 1 107 ? -13.338 8.300 -16.247 1.00 76.62 107 SER A C 1
ATOM 798 O O . SER A 1 107 ? -12.724 8.997 -15.440 1.00 76.62 107 SER A O 1
ATOM 800 N N . GLU A 1 108 ? -13.698 8.776 -17.440 1.00 79.81 108 GLU A N 1
ATOM 801 C CA . GLU A 1 108 ? -13.423 10.160 -17.843 1.00 79.81 108 GLU A CA 1
ATOM 802 C C . GLU A 1 108 ? -14.011 11.159 -16.829 1.00 79.81 108 GLU A C 1
ATOM 804 O O . GLU A 1 108 ? -15.194 11.100 -16.493 1.00 79.81 108 GLU A O 1
ATOM 809 N N . GLY A 1 109 ? -13.163 12.051 -16.307 1.00 80.19 109 GLY A N 1
ATOM 810 C CA . GLY A 1 109 ? -13.545 13.045 -15.299 1.00 80.19 109 GLY A CA 1
ATOM 811 C C . GLY A 1 109 ? -13.753 12.505 -13.878 1.00 80.19 109 GLY A C 1
ATOM 812 O O . GLY A 1 109 ? -14.119 13.288 -13.003 1.00 80.19 109 GLY A O 1
ATOM 813 N N . ALA A 1 110 ? -13.517 11.213 -13.630 1.00 84.06 110 ALA A N 1
ATOM 814 C CA . ALA A 1 110 ? -13.608 10.619 -12.299 1.00 84.06 110 ALA A CA 1
ATOM 815 C C . ALA A 1 110 ? -12.241 10.551 -11.591 1.00 84.06 110 ALA A C 1
ATOM 817 O O . ALA A 1 110 ? -11.203 10.498 -12.253 1.00 84.06 110 ALA A O 1
ATOM 818 N N . PRO A 1 111 ? -12.216 10.526 -10.248 1.00 86.56 111 PRO A N 1
ATOM 819 C CA . PRO A 1 111 ? -11.030 10.161 -9.485 1.00 86.56 111 PRO A CA 1
ATOM 820 C C . PRO A 1 111 ? -10.447 8.794 -9.876 1.00 86.56 111 PRO A C 1
ATOM 822 O O . PRO A 1 111 ? -11.135 7.895 -10.377 1.00 86.56 111 PRO A O 1
ATOM 825 N N . SER A 1 112 ? -9.146 8.646 -9.637 1.00 87.56 112 SER A N 1
ATOM 826 C CA . SER A 1 112 ? -8.456 7.360 -9.726 1.00 87.56 112 SER A CA 1
ATOM 827 C C . SER A 1 112 ? -8.814 6.443 -8.555 1.00 87.56 112 SER A C 1
ATOM 829 O O . SER A 1 112 ? -9.380 6.875 -7.547 1.00 87.56 112 SER A O 1
ATOM 831 N N . ALA A 1 113 ? -8.451 5.163 -8.655 1.00 83.19 113 ALA A N 1
ATOM 832 C CA . ALA A 1 113 ? -8.604 4.226 -7.541 1.00 83.19 113 ALA A CA 1
ATOM 833 C C . ALA A 1 113 ? -7.817 4.682 -6.298 1.00 83.19 113 ALA A C 1
ATOM 835 O O . ALA A 1 113 ? -8.315 4.586 -5.172 1.00 83.19 113 ALA A O 1
ATOM 836 N N . ASN A 1 114 ? -6.622 5.246 -6.506 1.00 87.25 114 ASN A N 1
ATOM 837 C CA . ASN A 1 114 ? -5.812 5.829 -5.438 1.00 87.25 114 ASN A CA 1
ATOM 838 C C . ASN A 1 114 ? -6.503 7.034 -4.782 1.00 87.25 114 ASN A C 1
ATOM 840 O O . ASN A 1 114 ? -6.535 7.114 -3.554 1.00 87.25 114 ASN A O 1
ATOM 844 N N . ASP A 1 115 ? -7.127 7.917 -5.567 1.00 90.44 115 ASP A N 1
ATOM 845 C CA . ASP A 1 115 ? -7.856 9.076 -5.030 1.00 90.44 115 ASP A CA 1
ATOM 846 C C . ASP A 1 115 ? -9.056 8.642 -4.175 1.00 90.44 115 ASP A C 1
ATOM 848 O O . ASP A 1 115 ? -9.253 9.143 -3.066 1.00 90.44 115 ASP A O 1
ATOM 852 N N . VAL A 1 116 ? -9.837 7.666 -4.656 1.00 88.81 116 VAL A N 1
ATOM 853 C CA . VAL A 1 116 ? -10.970 7.102 -3.903 1.00 88.81 116 VAL A CA 1
ATOM 854 C C . VAL A 1 116 ? -10.484 6.466 -2.599 1.00 88.81 116 VAL A C 1
ATOM 856 O O . VAL A 1 116 ? -11.055 6.709 -1.537 1.00 88.81 116 VAL A O 1
ATOM 859 N N . THR A 1 117 ? -9.408 5.684 -2.667 1.00 86.94 117 THR A N 1
ATOM 860 C CA . THR A 1 117 ? -8.819 4.985 -1.517 1.00 86.94 117 THR A CA 1
ATOM 861 C C . THR A 1 117 ? -8.397 5.961 -0.418 1.00 86.94 117 THR A C 1
ATOM 863 O O . THR A 1 117 ? -8.744 5.768 0.751 1.00 86.94 117 THR A O 1
ATOM 866 N N . VAL A 1 118 ? -7.708 7.044 -0.788 1.00 91.06 118 VAL A N 1
ATOM 867 C CA . VAL A 1 118 ? -7.278 8.094 0.147 1.00 91.06 118 VAL A CA 1
ATOM 868 C C . VAL A 1 118 ? -8.477 8.857 0.722 1.00 91.06 118 VAL A C 1
ATOM 870 O O . VAL A 1 118 ? -8.513 9.099 1.931 1.00 91.06 118 VAL A O 1
ATOM 873 N N . SER A 1 119 ? -9.483 9.184 -0.101 1.00 93.06 119 SER A N 1
ATOM 874 C CA . SER A 1 119 ? -10.709 9.858 0.357 1.00 93.06 119 SER A CA 1
ATOM 875 C C . SER A 1 119 ? -11.422 9.046 1.438 1.00 93.06 119 SER A C 1
ATOM 877 O O . SER A 1 119 ? -11.698 9.557 2.522 1.00 93.06 119 SER A O 1
ATOM 879 N N . VAL A 1 120 ? -11.650 7.752 1.190 1.00 91.62 120 VAL A N 1
ATOM 880 C CA . VAL A 1 120 ? -12.344 6.880 2.148 1.00 91.62 120 VAL A CA 1
ATOM 881 C C . VAL A 1 120 ? -11.530 6.686 3.429 1.00 91.62 120 VAL A C 1
ATOM 883 O O . VAL A 1 120 ? -12.100 6.680 4.521 1.00 91.62 120 VAL A O 1
ATOM 886 N N . ALA A 1 121 ? -10.202 6.553 3.330 1.00 91.94 121 ALA A N 1
ATOM 887 C CA . ALA A 1 121 ? -9.335 6.481 4.507 1.00 91.94 121 ALA A CA 1
ATOM 888 C C . ALA A 1 121 ? -9.484 7.733 5.387 1.00 91.94 121 ALA A C 1
ATOM 890 O O . ALA A 1 121 ? -9.686 7.619 6.598 1.00 91.94 121 ALA A O 1
ATOM 891 N N . SER A 1 122 ? -9.473 8.918 4.763 1.00 93.88 122 SER A N 1
ATOM 892 C CA . SER A 1 122 ? -9.659 10.202 5.443 1.00 93.88 122 SER A CA 1
ATOM 893 C C . SER A 1 122 ? -11.028 10.307 6.124 1.00 93.88 122 SER A C 1
ATOM 895 O O . SER A 1 122 ? -11.095 10.636 7.308 1.00 93.88 122 SER A O 1
ATOM 897 N N . GLU A 1 123 ? -12.109 9.945 5.428 1.00 93.56 123 GLU A N 1
ATOM 898 C CA . GLU A 1 123 ? -13.475 9.933 5.975 1.00 93.56 123 GLU A CA 1
ATOM 899 C C . GLU A 1 123 ? -13.623 9.009 7.193 1.00 93.56 123 GLU A C 1
ATOM 901 O O . GLU A 1 123 ? -14.402 9.290 8.106 1.00 93.56 123 GLU A O 1
ATOM 906 N N . ARG A 1 124 ? -12.864 7.907 7.226 1.00 88.81 124 ARG A N 1
ATOM 907 C CA . ARG A 1 124 ? -12.850 6.935 8.328 1.00 88.81 124 ARG A CA 1
ATOM 908 C C . ARG A 1 124 ? -11.838 7.264 9.426 1.00 88.81 124 ARG A C 1
ATOM 910 O O . ARG A 1 124 ? -11.754 6.519 10.399 1.00 88.81 124 ARG A O 1
ATOM 917 N N . GLY A 1 125 ? -11.083 8.357 9.295 1.00 90.94 125 GLY A N 1
ATOM 918 C CA . GLY A 1 125 ? -10.043 8.735 10.252 1.00 90.94 125 GLY A CA 1
ATOM 919 C C . GLY A 1 125 ? -8.879 7.740 10.317 1.00 90.94 125 GLY A C 1
ATOM 920 O O . GLY A 1 125 ? -8.209 7.650 11.344 1.00 90.94 125 GLY A O 1
ATOM 921 N N . VAL A 1 126 ? -8.648 6.977 9.244 1.00 91.44 126 VAL A N 1
ATOM 922 C CA . VAL A 1 126 ? -7.543 6.019 9.137 1.00 91.44 126 VAL A CA 1
ATOM 923 C C . VAL A 1 126 ? -6.372 6.699 8.417 1.00 91.44 126 VAL A C 1
ATOM 925 O O . VAL A 1 126 ? -6.576 7.270 7.343 1.00 91.44 126 VAL A O 1
ATOM 928 N N . PRO A 1 127 ? -5.143 6.654 8.966 1.00 91.56 127 PRO A N 1
ATOM 929 C CA . PRO A 1 127 ? -3.959 7.173 8.288 1.00 91.56 127 PRO A CA 1
ATOM 930 C C . PRO A 1 127 ? -3.782 6.572 6.891 1.00 91.56 127 PRO A C 1
ATOM 932 O O . PRO A 1 127 ? -4.056 5.388 6.677 1.00 91.56 127 PRO A O 1
ATOM 935 N N . SER A 1 128 ? -3.267 7.369 5.955 1.00 91.50 128 SER A N 1
ATOM 936 C CA . SER A 1 128 ? -2.879 6.895 4.625 1.00 91.50 128 SER A CA 1
ATOM 937 C C . SER A 1 128 ? -1.461 7.333 4.255 1.00 91.50 128 SER A C 1
ATOM 939 O O . SER A 1 128 ? -0.965 8.331 4.775 1.00 91.50 128 SER A O 1
ATOM 941 N N . SER A 1 129 ? -0.799 6.571 3.383 1.00 89.12 129 SER A N 1
ATOM 942 C CA . SER A 1 129 ? 0.512 6.899 2.812 1.00 89.12 129 SER A CA 1
ATOM 943 C C . SER A 1 129 ? 0.472 6.751 1.291 1.00 89.12 129 SER A C 1
ATOM 945 O O . SER A 1 129 ? -0.051 5.768 0.757 1.00 89.12 129 SER A O 1
ATOM 947 N N . ASP A 1 130 ? 1.019 7.753 0.594 1.00 90.12 130 ASP A N 1
ATOM 948 C CA . ASP A 1 130 ? 1.084 7.775 -0.868 1.00 90.12 130 ASP A CA 1
ATOM 949 C C . ASP A 1 130 ? 2.279 6.959 -1.385 1.00 90.12 130 ASP A C 1
ATOM 951 O O . ASP A 1 130 ? 3.254 7.475 -1.935 1.00 90.12 130 ASP A O 1
ATOM 955 N N . PHE A 1 131 ? 2.199 5.645 -1.194 1.00 89.69 131 PHE A N 1
ATOM 956 C CA . PHE A 1 131 ? 3.226 4.712 -1.637 1.00 89.69 131 PHE A CA 1
ATOM 957 C C . PHE A 1 131 ? 3.454 4.758 -3.161 1.00 89.69 131 PHE A C 1
ATOM 959 O O . PHE A 1 131 ? 4.582 4.590 -3.627 1.00 89.69 131 PHE A O 1
ATOM 966 N N . ALA A 1 132 ? 2.426 5.081 -3.949 1.00 87.56 132 ALA A N 1
ATOM 967 C CA . ALA A 1 132 ? 2.555 5.333 -5.381 1.00 87.56 132 ALA A CA 1
ATOM 968 C C . ALA A 1 132 ? 3.485 6.518 -5.695 1.00 87.56 132 ALA A C 1
ATOM 970 O O . ALA A 1 132 ? 4.317 6.423 -6.602 1.00 87.56 132 ALA A O 1
ATOM 971 N N . ALA A 1 133 ? 3.391 7.628 -4.955 1.00 90.00 133 ALA A N 1
ATOM 972 C CA . ALA A 1 133 ? 4.322 8.745 -5.111 1.00 90.00 133 ALA A CA 1
ATOM 973 C C . ALA A 1 133 ? 5.759 8.369 -4.730 1.00 90.00 133 ALA A C 1
ATOM 975 O O . ALA A 1 133 ? 6.669 8.662 -5.512 1.00 90.00 133 ALA A O 1
ATOM 976 N N . LEU A 1 134 ? 5.958 7.663 -3.610 1.00 91.19 134 LEU A N 1
ATOM 977 C CA . LEU A 1 134 ? 7.278 7.170 -3.200 1.00 91.19 134 LEU A CA 1
ATOM 978 C C . LEU A 1 134 ? 7.922 6.318 -4.301 1.00 91.19 134 LEU A C 1
ATOM 980 O O . LEU A 1 134 ? 9.076 6.532 -4.675 1.00 91.19 134 LEU A O 1
ATOM 984 N N . MET A 1 135 ? 7.168 5.367 -4.849 1.00 89.31 135 MET A N 1
ATOM 985 C CA . MET A 1 135 ? 7.660 4.462 -5.886 1.00 89.31 135 MET A CA 1
ATOM 986 C C . MET A 1 135 ? 8.007 5.203 -7.178 1.00 89.31 135 MET A C 1
ATOM 988 O O . MET A 1 135 ? 9.061 4.941 -7.752 1.00 89.31 135 MET A O 1
ATOM 992 N N . ARG A 1 136 ? 7.201 6.193 -7.592 1.00 89.69 136 ARG A N 1
ATOM 993 C CA . ARG A 1 136 ? 7.543 7.066 -8.729 1.00 89.69 136 ARG A CA 1
ATOM 994 C C . ARG A 1 136 ? 8.827 7.850 -8.480 1.00 89.69 136 ARG A C 1
ATOM 996 O O . ARG A 1 136 ? 9.656 7.950 -9.379 1.00 89.69 136 ARG A O 1
ATOM 1003 N N . GLU A 1 137 ? 9.022 8.386 -7.274 1.00 91.75 137 GLU A N 1
ATOM 1004 C CA . GLU A 1 137 ? 10.261 9.092 -6.934 1.00 91.75 137 GLU A CA 1
ATOM 1005 C C . GLU A 1 137 ? 11.475 8.159 -7.039 1.00 91.75 137 GLU A C 1
ATOM 1007 O O . GLU A 1 137 ? 12.484 8.514 -7.654 1.00 91.75 137 GLU A O 1
ATOM 1012 N N . LEU A 1 138 ? 11.379 6.954 -6.476 1.00 90.75 138 LEU A N 1
ATOM 1013 C CA . LEU A 1 138 ? 12.447 5.958 -6.541 1.00 90.75 138 LEU A CA 1
ATOM 1014 C C . LEU A 1 138 ? 12.726 5.528 -7.986 1.00 90.75 138 LEU A C 1
ATOM 1016 O O . LEU A 1 138 ? 13.893 5.458 -8.376 1.00 90.75 138 LEU A O 1
ATOM 1020 N N . ALA A 1 139 ? 11.689 5.337 -8.804 1.00 89.12 139 ALA A N 1
ATOM 1021 C CA . ALA A 1 139 ? 11.821 4.956 -10.207 1.00 89.12 139 ALA A CA 1
ATOM 1022 C C . ALA A 1 139 ? 12.648 5.971 -11.008 1.00 89.12 139 ALA A C 1
ATOM 1024 O O . ALA A 1 139 ? 13.467 5.576 -11.835 1.00 89.12 139 ALA A O 1
ATOM 1025 N N . THR A 1 140 ? 12.538 7.275 -10.711 1.00 88.94 140 THR A N 1
ATOM 1026 C CA . THR A 1 140 ? 13.379 8.297 -11.372 1.00 88.94 140 THR A CA 1
ATOM 1027 C C . THR A 1 140 ? 14.880 8.125 -11.115 1.00 88.94 140 THR A C 1
ATOM 1029 O O . THR A 1 140 ? 15.694 8.647 -11.875 1.00 88.94 140 THR A O 1
ATOM 1032 N N . LYS A 1 141 ? 15.257 7.410 -10.047 1.00 89.25 141 LYS A N 1
ATOM 1033 C CA . LYS A 1 141 ? 16.651 7.201 -9.636 1.00 89.25 141 LYS A CA 1
ATOM 1034 C C . LYS A 1 141 ? 17.193 5.844 -10.063 1.00 89.25 141 LYS A C 1
ATOM 1036 O O . LYS A 1 141 ? 18.374 5.760 -10.385 1.00 89.25 141 LYS A O 1
ATOM 1041 N N . VAL A 1 142 ? 16.364 4.799 -10.018 1.00 87.00 142 VAL A N 1
ATOM 1042 C CA . VAL A 1 142 ? 16.811 3.406 -10.212 1.00 87.00 142 VAL A CA 1
ATOM 1043 C C . VAL A 1 142 ? 16.130 2.663 -11.364 1.00 87.00 142 VAL A C 1
ATOM 1045 O O . VAL A 1 142 ? 16.535 1.545 -11.661 1.00 87.00 142 VAL A O 1
ATOM 1048 N N . GLY A 1 143 ? 15.148 3.273 -12.032 1.00 86.88 143 GLY A N 1
A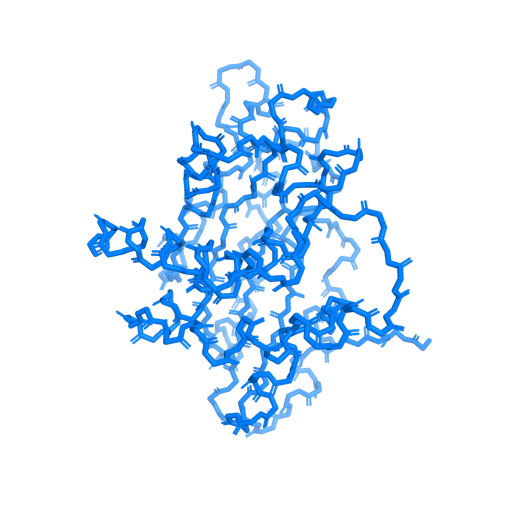TOM 1049 C CA . GLY A 1 143 ? 14.331 2.626 -13.063 1.00 86.88 143 GLY A CA 1
ATOM 1050 C C . GLY A 1 143 ? 13.161 1.823 -12.484 1.00 86.88 143 GLY A C 1
ATOM 1051 O O . GLY A 1 143 ? 13.200 1.369 -11.340 1.00 86.88 143 GLY A O 1
ATOM 1052 N N . ASP A 1 144 ? 12.104 1.645 -13.279 1.00 85.88 144 ASP A N 1
ATOM 1053 C CA . ASP A 1 144 ? 10.923 0.862 -12.886 1.00 85.88 144 ASP A CA 1
ATOM 1054 C C . ASP A 1 144 ? 11.253 -0.629 -12.771 1.00 85.88 144 ASP A C 1
ATOM 1056 O O . ASP A 1 144 ? 10.790 -1.313 -11.864 1.00 85.88 144 ASP A O 1
ATOM 1060 N N . GLU A 1 145 ? 12.108 -1.143 -13.649 1.00 84.56 145 GLU A N 1
ATOM 1061 C CA . GLU A 1 145 ? 12.536 -2.540 -13.661 1.00 84.56 145 GLU A CA 1
ATOM 1062 C C . GLU A 1 145 ? 13.290 -2.950 -12.388 1.00 84.56 145 GLU A C 1
ATOM 1064 O O . GLU A 1 145 ? 13.391 -4.134 -12.079 1.00 84.56 145 GLU A O 1
ATOM 1069 N N . ALA A 1 146 ? 13.829 -1.978 -11.647 1.00 84.19 146 ALA A N 1
ATOM 1070 C CA . ALA A 1 146 ? 14.432 -2.213 -10.345 1.00 84.19 146 ALA A CA 1
ATOM 1071 C C . ALA A 1 146 ? 13.383 -2.394 -9.245 1.00 84.19 146 ALA A C 1
ATOM 1073 O O . ALA A 1 146 ? 13.671 -3.044 -8.244 1.00 84.19 146 ALA A O 1
ATOM 1074 N N . LEU A 1 147 ? 12.185 -1.835 -9.412 1.00 81.12 147 LEU A N 1
ATOM 1075 C CA . LEU A 1 147 ? 11.132 -1.739 -8.399 1.00 81.12 147 LEU A CA 1
ATOM 1076 C C . LEU A 1 147 ? 9.976 -2.721 -8.617 1.00 81.12 147 LEU A C 1
ATOM 1078 O O . LEU A 1 147 ? 9.274 -3.065 -7.663 1.00 81.12 147 LEU A O 1
ATOM 1082 N N . PHE A 1 148 ? 9.806 -3.196 -9.847 1.00 80.56 148 PHE A N 1
ATOM 1083 C CA . PHE A 1 148 ? 8.743 -4.107 -10.250 1.00 80.56 148 PHE A CA 1
ATOM 1084 C C . PHE A 1 148 ? 9.302 -5.362 -10.924 1.00 80.56 148 PHE A C 1
ATOM 1086 O O . PHE A 1 148 ? 10.373 -5.352 -11.528 1.00 80.56 148 PHE A O 1
ATOM 1093 N N . GLN A 1 149 ? 8.542 -6.450 -10.839 1.00 76.44 149 GLN A N 1
ATOM 1094 C CA . GLN A 1 149 ? 8.726 -7.642 -11.662 1.00 76.44 149 GLN A CA 1
ATOM 1095 C C . GLN A 1 149 ? 8.419 -7.324 -13.138 1.00 76.44 149 GLN A C 1
ATOM 1097 O O . GLN A 1 149 ? 7.791 -6.303 -13.433 1.00 76.44 149 GLN A O 1
ATOM 1102 N N . PRO A 1 150 ? 8.789 -8.203 -14.091 1.00 77.00 150 PRO A N 1
ATOM 1103 C CA . PRO A 1 150 ? 8.560 -7.963 -15.519 1.00 77.00 150 PRO A CA 1
ATOM 1104 C C . PRO A 1 150 ? 7.100 -7.716 -15.931 1.00 77.00 150 PRO A C 1
ATOM 1106 O O . PRO A 1 150 ? 6.862 -7.158 -16.999 1.00 77.00 150 PRO A O 1
ATOM 1109 N N . ASP A 1 151 ? 6.123 -8.132 -15.120 1.00 70.19 151 ASP A N 1
ATOM 1110 C CA . ASP A 1 151 ? 4.702 -7.855 -15.364 1.00 70.19 151 ASP A CA 1
ATOM 1111 C C . ASP A 1 151 ? 4.271 -6.418 -15.018 1.00 70.19 151 ASP A C 1
ATOM 1113 O O . ASP A 1 151 ? 3.173 -6.007 -15.397 1.00 70.19 151 ASP A O 1
ATOM 1117 N N . GLY A 1 152 ? 5.123 -5.650 -14.333 1.00 70.94 152 GLY A N 1
ATOM 1118 C CA . GLY A 1 152 ? 4.883 -4.256 -13.964 1.00 70.94 152 GLY A CA 1
ATOM 1119 C C . GLY A 1 152 ? 3.824 -4.042 -12.877 1.00 70.94 152 GLY A C 1
ATOM 1120 O O . GLY A 1 152 ? 3.505 -2.890 -12.581 1.00 70.94 152 GLY A O 1
ATOM 1121 N N . VAL A 1 153 ? 3.283 -5.120 -12.298 1.00 71.75 153 VAL A N 1
ATOM 1122 C CA . VAL A 1 153 ? 2.242 -5.093 -11.254 1.00 71.75 153 VAL A CA 1
ATOM 1123 C C . VAL A 1 153 ? 2.806 -5.586 -9.927 1.00 71.75 153 VAL A C 1
ATOM 1125 O O . VAL A 1 153 ? 2.558 -4.985 -8.884 1.00 71.75 153 VAL A O 1
ATOM 1128 N N . HIS A 1 154 ? 3.585 -6.667 -9.948 1.00 75.69 154 HIS A N 1
ATOM 1129 C CA . HIS A 1 154 ? 4.189 -7.201 -8.735 1.00 75.69 154 HIS A CA 1
ATOM 1130 C C . HIS A 1 154 ? 5.478 -6.459 -8.400 1.00 75.69 154 HIS A C 1
ATOM 1132 O O . HIS A 1 154 ? 6.261 -6.098 -9.277 1.00 75.69 154 HIS A O 1
ATOM 1138 N N . LEU A 1 155 ? 5.724 -6.264 -7.107 1.00 77.38 155 LEU A N 1
ATOM 1139 C CA . LEU A 1 155 ? 6.936 -5.611 -6.630 1.00 77.38 155 LEU A CA 1
ATOM 1140 C C . LEU A 1 155 ? 8.155 -6.530 -6.783 1.00 77.38 155 LEU A C 1
ATOM 1142 O O . LEU A 1 155 ? 8.104 -7.732 -6.494 1.00 77.38 155 LEU A O 1
ATOM 1146 N N . SER A 1 156 ? 9.274 -5.936 -7.186 1.00 75.19 156 SER A N 1
ATOM 1147 C CA . SER A 1 156 ? 10.599 -6.539 -7.039 1.00 75.19 156 SER A CA 1
ATOM 1148 C C . SER A 1 156 ? 10.966 -6.655 -5.557 1.00 75.19 156 SER A C 1
ATOM 1150 O O . SER A 1 156 ? 10.265 -6.132 -4.679 1.00 75.19 156 SER A O 1
ATOM 1152 N N . LEU A 1 157 ? 12.100 -7.278 -5.232 1.00 73.31 157 LEU A N 1
ATOM 1153 C CA . LEU A 1 157 ? 12.564 -7.251 -3.840 1.00 73.31 157 LEU A CA 1
ATOM 1154 C C . LEU A 1 157 ? 12.861 -5.826 -3.346 1.00 73.31 157 LEU A C 1
ATOM 1156 O O . LEU A 1 157 ? 12.567 -5.500 -2.195 1.00 73.31 157 LEU A O 1
ATOM 1160 N N . ALA A 1 158 ? 13.401 -4.964 -4.208 1.00 77.31 158 ALA A N 1
ATOM 1161 C CA . ALA A 1 158 ? 13.630 -3.564 -3.865 1.00 77.31 158 ALA A CA 1
ATOM 1162 C C . ALA A 1 158 ? 12.295 -2.825 -3.653 1.00 77.31 158 ALA A C 1
ATOM 1164 O O . ALA A 1 158 ? 12.140 -2.101 -2.669 1.00 77.31 158 ALA A O 1
ATOM 1165 N N . GLY A 1 159 ? 11.286 -3.088 -4.491 1.00 80.19 159 GLY A N 1
ATOM 1166 C CA . GLY A 1 159 ? 9.929 -2.575 -4.289 1.00 80.19 159 GLY A CA 1
ATOM 1167 C C . GLY A 1 159 ? 9.318 -3.023 -2.957 1.00 80.19 159 GLY A C 1
ATOM 1168 O O . GLY A 1 159 ? 8.724 -2.220 -2.242 1.00 80.19 159 GLY A O 1
ATOM 1169 N N . ARG A 1 160 ? 9.534 -4.280 -2.554 1.00 77.44 160 ARG A N 1
ATOM 1170 C CA . ARG A 1 160 ? 9.084 -4.812 -1.252 1.00 77.44 160 ARG A CA 1
ATOM 1171 C C . ARG A 1 160 ? 9.800 -4.170 -0.068 1.00 77.44 160 ARG A C 1
ATOM 1173 O O . ARG A 1 160 ? 9.181 -3.938 0.969 1.00 77.44 160 ARG A O 1
ATOM 1180 N N . LEU A 1 161 ? 11.089 -3.859 -0.211 1.00 76.31 161 LEU A N 1
ATOM 1181 C CA . LEU A 1 161 ? 11.833 -3.120 0.809 1.00 76.31 161 LEU A CA 1
ATOM 1182 C C . LEU A 1 161 ? 11.277 -1.696 0.975 1.00 76.31 161 LEU A C 1
ATOM 1184 O O . LEU A 1 161 ? 11.124 -1.232 2.104 1.00 76.31 161 LEU A O 1
ATOM 1188 N N . ALA A 1 162 ? 10.915 -1.036 -0.130 1.00 83.19 162 ALA A N 1
ATOM 1189 C CA . ALA A 1 162 ? 10.241 0.260 -0.096 1.00 83.19 162 ALA A CA 1
ATOM 1190 C C . ALA A 1 162 ? 8.849 0.173 0.557 1.00 83.19 162 ALA A C 1
ATOM 1192 O O . ALA A 1 162 ? 8.535 0.991 1.421 1.00 83.19 162 ALA A O 1
ATOM 1193 N N . LEU A 1 163 ? 8.056 -0.851 0.216 1.00 81.88 163 LEU A N 1
ATOM 1194 C CA . LEU A 1 163 ? 6.745 -1.107 0.824 1.00 81.88 163 LEU A CA 1
ATOM 1195 C C . LEU A 1 163 ? 6.854 -1.254 2.342 1.00 81.88 163 LEU A C 1
ATOM 1197 O O . LEU A 1 163 ? 6.124 -0.607 3.090 1.00 81.88 163 LEU A O 1
ATOM 1201 N N . LEU A 1 164 ? 7.792 -2.074 2.812 1.00 75.75 164 LEU A N 1
ATOM 1202 C CA . LEU A 1 164 ? 7.997 -2.263 4.241 1.00 75.75 164 LEU A CA 1
ATOM 1203 C C . LEU A 1 164 ? 8.363 -0.955 4.945 1.00 75.75 164 LEU A C 1
ATOM 1205 O O . LEU A 1 164 ? 7.836 -0.665 6.019 1.00 75.75 164 LEU A O 1
ATOM 1209 N N . ALA A 1 165 ? 9.252 -0.165 4.349 1.00 77.94 165 ALA A N 1
ATOM 1210 C CA . ALA A 1 165 ? 9.663 1.107 4.916 1.00 77.94 165 ALA A CA 1
ATOM 1211 C C . ALA A 1 165 ? 8.484 2.087 5.043 1.00 77.94 165 ALA A C 1
ATOM 1213 O O . ALA A 1 165 ? 8.311 2.698 6.101 1.00 77.94 165 ALA A O 1
ATOM 1214 N N . ALA A 1 166 ? 7.643 2.171 4.005 1.00 83.75 166 ALA A N 1
ATOM 1215 C C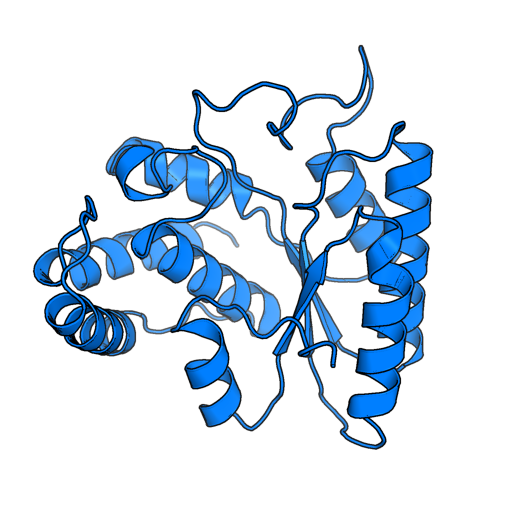A . ALA A 1 166 ? 6.426 2.979 3.998 1.00 83.75 166 ALA A CA 1
ATOM 1216 C C . ALA A 1 166 ? 5.418 2.507 5.059 1.00 83.75 166 ALA A C 1
ATOM 1218 O O . ALA A 1 166 ? 4.889 3.318 5.818 1.00 83.75 166 ALA A O 1
ATOM 1219 N N . VAL A 1 167 ? 5.211 1.192 5.184 1.00 79.06 167 VAL A N 1
ATOM 1220 C CA . VAL A 1 167 ? 4.335 0.597 6.204 1.00 79.06 167 VAL A CA 1
ATOM 1221 C C . VAL A 1 167 ? 4.821 0.908 7.616 1.00 79.06 167 VAL A C 1
ATOM 1223 O O . VAL A 1 167 ? 4.033 1.346 8.456 1.00 79.06 167 VAL A O 1
ATOM 1226 N N . CYS A 1 168 ? 6.108 0.685 7.894 1.00 75.56 168 CYS A N 1
ATOM 1227 C CA . CYS A 1 168 ? 6.693 0.986 9.196 1.00 75.56 168 CYS A CA 1
ATOM 1228 C C . CYS A 1 168 ? 6.487 2.459 9.534 1.00 75.56 168 CYS A C 1
ATOM 1230 O O . CYS A 1 168 ? 5.883 2.756 10.563 1.00 75.56 168 CYS A O 1
ATOM 1232 N N . LYS A 1 169 ? 6.885 3.355 8.625 1.00 81.12 169 LYS A N 1
ATOM 1233 C CA . LYS A 1 169 ? 6.726 4.791 8.822 1.00 81.12 169 LYS A CA 1
ATOM 1234 C C . LYS A 1 169 ? 5.268 5.187 9.049 1.00 81.12 169 LYS A C 1
ATOM 1236 O O . LYS A 1 169 ? 4.991 5.905 10.002 1.00 81.12 169 LYS A O 1
ATOM 1241 N N . GLY A 1 170 ? 4.332 4.711 8.233 1.00 81.06 170 GLY A N 1
ATOM 1242 C CA . GLY A 1 170 ? 2.923 5.077 8.374 1.00 81.06 170 GLY A CA 1
ATOM 1243 C C . GLY A 1 170 ? 2.277 4.560 9.666 1.00 81.06 170 GLY A C 1
ATOM 1244 O O . GLY A 1 170 ? 1.390 5.210 10.209 1.00 81.06 170 GLY A O 1
ATOM 1245 N N . LEU A 1 171 ? 2.736 3.423 10.202 1.00 76.62 171 LEU A N 1
ATOM 1246 C CA . LEU A 1 171 ? 2.198 2.843 11.441 1.00 76.62 171 LEU A CA 1
ATOM 1247 C C . LEU A 1 171 ? 2.885 3.332 12.726 1.00 76.62 171 LEU A C 1
ATOM 1249 O O . LEU A 1 171 ? 2.315 3.170 13.811 1.00 76.62 171 LEU A O 1
ATOM 1253 N N . THR A 1 172 ? 4.122 3.831 12.656 1.00 76.62 172 THR A N 1
ATOM 1254 C CA . THR A 1 172 ? 4.898 4.257 13.840 1.00 76.62 172 THR A CA 1
ATOM 1255 C C . THR A 1 172 ? 5.233 5.745 13.855 1.00 76.62 172 THR A C 1
ATOM 1257 O O . THR A 1 172 ? 5.575 6.259 14.914 1.00 76.62 172 THR A O 1
ATOM 1260 N N . GLY A 1 173 ? 5.140 6.429 12.715 1.00 78.56 173 GLY A N 1
ATOM 1261 C CA . GLY A 1 173 ? 5.665 7.780 12.510 1.00 78.56 173 GLY A CA 1
ATOM 1262 C C . GLY A 1 173 ? 7.175 7.825 12.251 1.00 78.56 173 GLY A C 1
ATOM 1263 O O . GLY A 1 173 ? 7.713 8.891 11.969 1.00 78.56 173 GLY A O 1
ATOM 1264 N N . GLU A 1 174 ? 7.875 6.688 12.316 1.00 76.19 174 GLU A N 1
ATOM 1265 C CA . GLU A 1 174 ? 9.335 6.624 12.239 1.00 76.19 174 G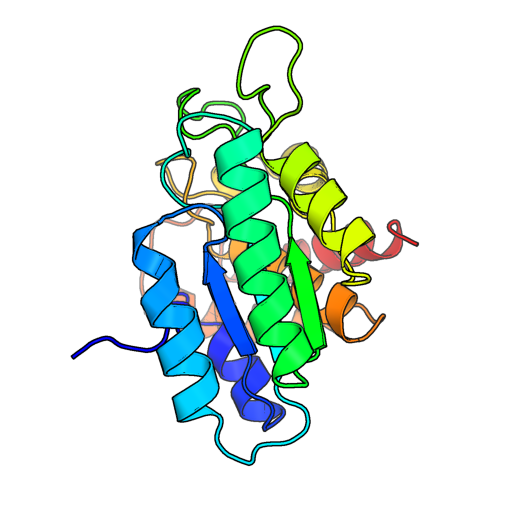LU A CA 1
ATOM 1266 C C . GLU A 1 174 ? 9.790 5.762 11.060 1.00 76.19 174 GLU A C 1
ATOM 1268 O O . GLU A 1 174 ? 9.354 4.620 10.895 1.00 76.19 174 GLU A O 1
ATOM 1273 N N . ALA A 1 175 ? 10.709 6.292 10.249 1.00 72.38 175 ALA A N 1
ATOM 1274 C CA . ALA A 1 175 ? 11.355 5.504 9.207 1.00 72.38 175 ALA A CA 1
ATOM 1275 C C . ALA A 1 175 ? 12.237 4.416 9.855 1.00 72.38 175 ALA A C 1
ATOM 1277 O O . ALA A 1 175 ? 13.062 4.737 10.716 1.00 72.38 175 ALA A O 1
ATOM 1278 N N . PRO A 1 176 ? 12.090 3.137 9.469 1.00 70.44 176 PRO A N 1
ATOM 1279 C CA . PRO A 1 176 ? 12.887 2.067 10.052 1.00 70.44 176 PRO A CA 1
ATOM 1280 C C . PRO A 1 176 ? 14.350 2.159 9.604 1.00 70.44 176 PRO A C 1
ATOM 1282 O O . PRO A 1 176 ? 14.662 2.640 8.515 1.00 70.44 176 PRO A O 1
ATOM 1285 N N . VAL A 1 177 ? 15.262 1.622 10.416 1.00 72.94 177 VAL A N 1
ATOM 1286 C CA . VAL A 1 177 ? 16.648 1.399 9.982 1.00 72.94 177 VAL A CA 1
ATOM 1287 C C . VAL A 1 177 ? 16.664 0.205 9.031 1.00 72.94 177 VAL A C 1
ATOM 1289 O O . VAL A 1 177 ? 16.527 -0.942 9.453 1.00 72.94 177 VAL A O 1
ATOM 1292 N N . LEU A 1 178 ? 16.811 0.480 7.737 1.00 70.25 178 LEU A N 1
ATOM 1293 C CA . LEU A 1 178 ? 16.702 -0.537 6.692 1.00 70.25 178 LEU A CA 1
ATOM 1294 C C . LEU A 1 178 ? 18.009 -1.298 6.424 1.00 70.25 178 LEU A C 1
ATOM 1296 O O . LEU A 1 178 ? 17.946 -2.390 5.873 1.00 70.25 178 LEU A O 1
ATOM 1300 N N . ASP A 1 179 ? 19.175 -0.785 6.830 1.00 68.44 179 ASP A N 1
ATOM 1301 C CA . ASP A 1 179 ? 20.486 -1.358 6.472 1.00 68.44 179 ASP A CA 1
ATOM 1302 C C . ASP A 1 179 ? 20.663 -2.811 6.944 1.00 68.44 179 ASP A C 1
ATOM 1304 O O . ASP A 1 179 ? 21.103 -3.675 6.182 1.00 68.44 179 ASP A O 1
ATOM 1308 N N . GLY A 1 180 ? 20.284 -3.098 8.195 1.00 64.38 180 GLY A N 1
ATOM 1309 C CA . GLY A 1 180 ? 20.368 -4.448 8.761 1.00 64.38 180 GLY A CA 1
ATOM 1310 C C . GLY A 1 180 ? 19.416 -5.423 8.069 1.00 64.38 180 GLY A C 1
ATOM 1311 O O . GLY A 1 180 ? 19.792 -6.549 7.750 1.00 64.38 180 GLY A O 1
ATOM 1312 N N . LEU A 1 181 ? 18.207 -4.957 7.754 1.00 64.12 181 LEU A N 1
ATOM 1313 C CA . LEU A 1 181 ? 17.195 -5.765 7.089 1.00 64.12 181 LEU A CA 1
ATOM 1314 C C . LEU A 1 181 ? 17.519 -6.015 5.613 1.00 64.12 181 LEU A C 1
ATOM 1316 O O . LEU A 1 181 ? 17.337 -7.123 5.116 1.00 64.12 181 LEU A O 1
ATOM 1320 N N . ALA A 1 182 ? 18.033 -5.003 4.916 1.00 67.00 182 ALA A N 1
ATOM 1321 C CA . ALA A 1 182 ? 18.504 -5.121 3.546 1.00 67.00 182 ALA A CA 1
ATOM 1322 C C . ALA A 1 182 ? 19.605 -6.186 3.441 1.00 67.00 182 ALA A C 1
ATOM 1324 O O . ALA A 1 182 ? 19.591 -6.974 2.500 1.00 67.00 182 ALA A O 1
ATOM 1325 N N . GLY A 1 183 ? 20.501 -6.271 4.432 1.00 63.81 183 GLY A N 1
ATOM 1326 C CA . GLY A 1 183 ? 21.526 -7.315 4.521 1.00 63.81 183 GLY A CA 1
ATOM 1327 C C . GLY A 1 183 ? 20.969 -8.727 4.753 1.00 63.81 183 GLY A C 1
ATOM 1328 O O . GLY A 1 183 ? 21.434 -9.684 4.131 1.00 63.81 183 GLY A O 1
ATOM 1329 N N . GLU A 1 184 ? 19.954 -8.879 5.607 1.00 63.44 184 GLU A N 1
ATOM 1330 C CA . GLU A 1 184 ? 19.297 -10.175 5.834 1.00 63.44 184 GLU A CA 1
ATOM 1331 C C . GLU A 1 184 ? 18.498 -10.647 4.610 1.00 63.44 184 GLU A C 1
ATOM 1333 O O . GLU A 1 184 ? 18.594 -11.816 4.221 1.00 63.44 184 GLU A O 1
ATOM 1338 N N . LEU A 1 185 ? 17.768 -9.733 3.963 1.00 63.03 185 LEU A N 1
ATOM 1339 C CA . LEU A 1 185 ? 17.050 -9.997 2.715 1.00 63.03 185 LEU A CA 1
ATOM 1340 C C . LEU A 1 185 ? 18.024 -10.355 1.588 1.00 63.03 185 LEU A C 1
ATOM 1342 O O . LEU A 1 185 ? 17.825 -11.361 0.911 1.00 63.03 185 LEU A O 1
ATOM 1346 N N . ALA A 1 186 ? 19.117 -9.602 1.443 1.00 63.81 186 ALA A N 1
ATOM 1347 C CA . ALA A 1 186 ? 20.184 -9.866 0.481 1.00 63.81 186 ALA A CA 1
ATOM 1348 C C . ALA A 1 186 ? 20.765 -11.282 0.615 1.00 63.81 186 ALA A C 1
ATOM 1350 O O . ALA A 1 186 ? 20.995 -11.959 -0.390 1.00 63.81 186 ALA A O 1
ATOM 1351 N N . LYS A 1 187 ? 20.976 -11.751 1.851 1.00 62.03 187 LYS A N 1
ATOM 1352 C CA . LYS A 1 187 ? 21.503 -13.092 2.116 1.00 62.03 187 LYS A CA 1
ATOM 1353 C C . LYS A 1 187 ? 20.521 -14.187 1.701 1.00 62.03 187 LYS A C 1
ATOM 1355 O O . LYS A 1 187 ? 20.897 -15.064 0.929 1.00 62.03 187 LYS A O 1
ATOM 1360 N N . GLY A 1 188 ? 19.271 -14.112 2.166 1.00 60.06 188 GLY A N 1
ATOM 1361 C CA . GLY A 1 188 ? 18.245 -15.100 1.805 1.00 60.06 188 GLY A CA 1
ATOM 1362 C C . GLY A 1 188 ? 17.950 -15.132 0.301 1.00 60.06 188 GLY A C 1
ATOM 1363 O O . GLY A 1 188 ? 17.558 -16.161 -0.239 1.00 60.06 188 GLY A O 1
ATOM 1364 N N . TRP A 1 189 ? 18.181 -14.016 -0.386 1.00 62.81 189 TRP A N 1
ATOM 1365 C CA . TRP A 1 189 ? 17.952 -13.869 -1.815 1.00 62.81 189 TRP A CA 1
ATOM 1366 C C . TRP A 1 189 ? 19.061 -14.431 -2.698 1.00 62.81 189 TRP A C 1
ATOM 1368 O O . TRP A 1 189 ? 18.783 -15.145 -3.660 1.00 62.81 189 TRP A O 1
ATOM 1378 N N . SER A 1 190 ? 20.318 -14.157 -2.338 1.00 58.97 190 SER A N 1
ATOM 1379 C CA . SER A 1 190 ? 21.493 -14.742 -2.993 1.00 58.97 190 SER A CA 1
ATOM 1380 C C . SER A 1 190 ? 21.427 -16.276 -2.990 1.00 58.97 190 SER A C 1
ATOM 1382 O O . SER A 1 190 ? 21.813 -16.933 -3.952 1.00 58.97 190 SER A O 1
ATOM 1384 N N . GLU A 1 191 ? 20.852 -16.849 -1.930 1.00 57.84 191 GLU A N 1
ATOM 1385 C CA . GLU A 1 191 ? 20.641 -18.291 -1.777 1.00 57.84 191 GLU A CA 1
ATOM 1386 C C . GLU A 1 191 ? 19.498 -18.844 -2.661 1.00 57.84 191 GLU A C 1
ATOM 1388 O O . GLU A 1 191 ? 19.500 -20.034 -2.974 1.00 57.84 191 GLU A O 1
ATOM 1393 N N . ALA A 1 192 ? 18.547 -18.006 -3.097 1.00 57.59 192 ALA A N 1
ATOM 1394 C CA . ALA A 1 192 ? 17.367 -18.405 -3.874 1.00 57.59 192 ALA A CA 1
ATOM 1395 C C . ALA A 1 192 ? 17.549 -18.327 -5.406 1.00 57.59 192 ALA A C 1
ATOM 1397 O O . ALA A 1 192 ? 16.758 -18.926 -6.134 1.00 57.59 192 ALA A O 1
ATOM 1398 N N . GLY A 1 193 ? 18.576 -17.623 -5.900 1.00 53.91 193 GLY A N 1
ATOM 1399 C CA . GLY A 1 193 ? 18.968 -17.627 -7.318 1.00 53.91 193 GLY A CA 1
ATOM 1400 C C . GLY A 1 193 ? 17.935 -17.040 -8.292 1.00 53.91 193 GLY A C 1
ATOM 1401 O O . GLY A 1 193 ? 17.622 -17.676 -9.294 1.00 53.91 193 GLY A O 1
ATOM 1402 N N . THR A 1 194 ? 17.391 -15.853 -8.010 1.00 60.28 194 THR A N 1
ATOM 1403 C CA . THR A 1 194 ? 16.368 -15.203 -8.856 1.00 60.28 194 THR A CA 1
ATOM 1404 C C . THR A 1 194 ? 16.933 -14.092 -9.757 1.00 60.28 194 THR A C 1
ATOM 1406 O O . THR A 1 194 ? 17.872 -13.400 -9.364 1.00 60.28 194 THR A O 1
ATOM 1409 N N . ASP A 1 195 ? 16.298 -13.853 -10.910 1.00 63.19 195 ASP A N 1
ATOM 1410 C CA . ASP A 1 195 ? 16.683 -12.851 -11.924 1.00 63.19 195 ASP A CA 1
ATOM 1411 C C . ASP A 1 195 ? 16.238 -11.417 -11.578 1.00 63.19 195 ASP A C 1
ATOM 1413 O O . ASP A 1 195 ? 15.389 -10.822 -12.244 1.00 63.19 195 ASP A O 1
ATOM 1417 N N . GLU A 1 196 ? 16.802 -10.839 -10.524 1.00 69.88 196 GLU A N 1
ATOM 1418 C CA . GLU A 1 196 ? 16.411 -9.506 -10.055 1.00 69.88 196 GLU A CA 1
ATOM 1419 C C . GLU A 1 196 ? 17.411 -8.415 -10.446 1.00 69.88 196 GLU A C 1
ATOM 1421 O O . GLU A 1 196 ? 18.610 -8.654 -10.590 1.00 69.88 196 GLU A O 1
ATOM 1426 N N . LYS A 1 197 ? 16.898 -7.199 -10.668 1.00 71.81 197 LYS A N 1
ATOM 1427 C CA . LYS A 1 197 ? 17.678 -6.082 -11.227 1.00 71.81 197 LYS A CA 1
ATOM 1428 C C . LYS A 1 197 ? 18.579 -5.389 -10.214 1.00 71.81 197 LYS A C 1
ATOM 1430 O O . LYS A 1 197 ? 19.660 -4.947 -10.585 1.00 71.81 197 LYS A O 1
ATOM 1435 N N . VAL A 1 198 ? 18.137 -5.292 -8.963 1.00 64.56 198 VAL A N 1
ATOM 1436 C CA . VAL A 1 198 ? 18.974 -4.832 -7.851 1.00 64.56 198 VAL A CA 1
ATOM 1437 C C . VAL A 1 198 ? 19.641 -6.061 -7.264 1.00 64.56 198 VAL A C 1
ATOM 1439 O O . VAL A 1 198 ? 18.952 -6.974 -6.835 1.00 64.56 198 VAL A O 1
ATOM 1442 N N . SER A 1 199 ? 20.966 -6.118 -7.235 1.00 69.31 199 SER A N 1
ATOM 1443 C CA . SER A 1 199 ? 21.660 -7.253 -6.627 1.00 69.31 199 SER A CA 1
ATOM 1444 C C . SER A 1 199 ? 21.567 -7.222 -5.099 1.00 69.31 199 SER A C 1
ATOM 1446 O O . SER A 1 199 ? 21.407 -6.173 -4.471 1.00 69.31 199 SER A O 1
ATOM 1448 N N . ALA A 1 200 ? 21.779 -8.381 -4.473 1.00 68.44 200 ALA A N 1
ATOM 1449 C CA . ALA A 1 200 ? 21.923 -8.503 -3.023 1.00 68.44 200 ALA A CA 1
ATOM 1450 C C . ALA A 1 200 ? 22.945 -7.502 -2.435 1.00 68.44 200 ALA A C 1
ATOM 1452 O O . ALA A 1 200 ? 22.721 -6.930 -1.371 1.00 68.44 200 ALA A O 1
ATOM 1453 N N . SER A 1 201 ? 24.046 -7.235 -3.145 1.00 70.00 201 SER A N 1
ATOM 14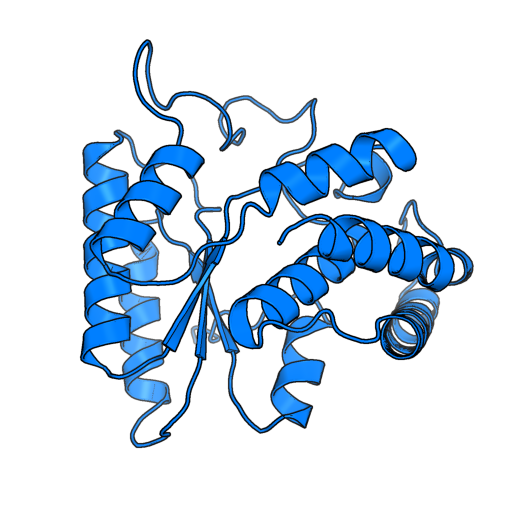54 C CA . SER A 1 201 ? 25.067 -6.257 -2.745 1.00 70.00 201 SER A CA 1
ATOM 1455 C C . SER A 1 201 ? 24.639 -4.792 -2.879 1.00 70.00 201 SER A C 1
ATOM 1457 O O . SER A 1 201 ? 25.225 -3.930 -2.227 1.00 70.00 201 SER A O 1
ATOM 1459 N N . GLU A 1 202 ? 23.645 -4.489 -3.712 1.00 77.56 202 GLU A N 1
ATOM 1460 C CA . GLU A 1 202 ? 23.165 -3.122 -3.960 1.00 77.56 202 GLU A CA 1
ATOM 1461 C C . GLU A 1 202 ? 22.003 -2.728 -3.039 1.00 77.56 202 GLU A C 1
ATOM 1463 O O . GLU A 1 202 ? 21.764 -1.535 -2.831 1.00 77.56 202 GLU A O 1
ATOM 1468 N N . LEU A 1 203 ? 21.325 -3.708 -2.429 1.00 73.94 203 LEU A N 1
ATOM 1469 C CA . LEU A 1 203 ? 20.194 -3.488 -1.523 1.00 73.94 203 LEU A CA 1
ATOM 1470 C C . LEU A 1 203 ? 20.478 -2.508 -0.371 1.00 73.94 203 LEU A C 1
ATOM 1472 O O . LEU A 1 203 ? 19.613 -1.673 -0.122 1.00 73.94 203 LEU A O 1
ATOM 1476 N N . PRO A 1 204 ? 21.640 -2.517 0.316 1.00 77.69 204 PRO A N 1
ATOM 1477 C CA . PRO A 1 204 ? 21.915 -1.532 1.367 1.00 77.69 204 PRO A CA 1
ATOM 1478 C C . PRO A 1 204 ? 21.990 -0.088 0.846 1.00 77.69 204 PRO A C 1
ATOM 1480 O O . PRO A 1 204 ? 21.495 0.842 1.477 1.00 77.69 204 PRO A O 1
ATOM 1483 N N . ASN A 1 205 ? 22.557 0.122 -0.345 1.00 83.31 205 ASN A N 1
ATOM 1484 C CA . ASN A 1 205 ? 22.584 1.454 -0.954 1.00 83.31 205 ASN A CA 1
ATOM 1485 C C . ASN A 1 205 ? 21.176 1.904 -1.354 1.00 83.31 205 ASN A C 1
ATOM 1487 O O . ASN A 1 205 ? 20.822 3.068 -1.161 1.00 83.31 205 ASN A O 1
ATOM 1491 N N . PHE A 1 206 ? 20.367 0.979 -1.871 1.00 84.19 206 PHE A N 1
ATOM 1492 C CA . PHE A 1 206 ? 18.964 1.230 -2.171 1.00 84.19 206 PHE A CA 1
ATOM 1493 C C . PHE A 1 206 ? 18.150 1.543 -0.902 1.00 84.19 206 PHE A C 1
ATOM 1495 O O . PHE A 1 206 ? 17.376 2.495 -0.891 1.00 84.19 206 PHE A O 1
ATOM 1502 N N . ALA A 1 207 ? 18.387 0.827 0.197 1.00 81.94 207 ALA A N 1
ATOM 1503 C CA . ALA A 1 207 ? 17.767 1.071 1.497 1.00 81.94 207 ALA A CA 1
ATOM 1504 C C . ALA A 1 207 ? 17.967 2.520 1.972 1.00 81.94 207 ALA A C 1
ATOM 1506 O O . ALA A 1 207 ? 17.023 3.174 2.415 1.00 81.94 207 ALA A O 1
ATOM 1507 N N . ARG A 1 208 ? 19.175 3.068 1.792 1.00 84.50 208 ARG A N 1
ATOM 1508 C CA . ARG A 1 208 ? 19.455 4.478 2.086 1.00 84.50 208 ARG A CA 1
ATOM 1509 C C . ARG A 1 208 ? 18.643 5.435 1.208 1.00 84.50 208 ARG A C 1
ATOM 1511 O O . ARG A 1 208 ? 18.127 6.423 1.724 1.00 84.50 208 ARG A O 1
ATOM 1518 N N . LEU A 1 209 ? 18.488 5.142 -0.087 1.00 86.81 209 LEU A N 1
ATOM 1519 C CA . LEU A 1 209 ? 17.653 5.950 -0.990 1.00 86.81 209 LEU A CA 1
ATOM 1520 C C . LEU A 1 209 ? 16.185 5.970 -0.545 1.00 86.81 209 LEU A C 1
ATOM 1522 O O . LEU A 1 209 ? 15.556 7.027 -0.597 1.00 86.81 209 LEU A O 1
ATOM 1526 N N . VAL A 1 210 ? 15.663 4.829 -0.085 1.00 83.19 210 VAL A N 1
ATOM 1527 C CA . VAL A 1 210 ? 14.306 4.716 0.474 1.00 83.19 210 VAL A CA 1
ATOM 1528 C C . VAL A 1 210 ? 14.171 5.576 1.729 1.00 83.19 210 VAL A C 1
ATOM 1530 O O . VAL A 1 210 ? 13.257 6.394 1.808 1.00 83.19 210 VAL A O 1
ATOM 1533 N N . SER A 1 211 ? 15.102 5.462 2.679 1.00 84.88 211 SER A N 1
ATOM 1534 C CA . SER A 1 211 ? 15.093 6.270 3.906 1.00 84.88 211 SER A CA 1
ATOM 1535 C C . SER A 1 211 ? 15.152 7.775 3.618 1.00 84.88 211 SER A C 1
ATOM 1537 O O . SER A 1 211 ? 14.426 8.551 4.234 1.00 84.88 211 SER A O 1
ATOM 1539 N N . GLU A 1 212 ? 15.979 8.199 2.658 1.00 87.31 212 GLU A N 1
ATOM 1540 C CA . GLU A 1 212 ? 16.081 9.602 2.235 1.00 87.31 212 GLU A CA 1
ATOM 1541 C C . GLU A 1 212 ? 14.810 10.116 1.546 1.00 87.31 212 GLU A C 1
ATOM 1543 O O . GLU A 1 212 ? 14.482 11.294 1.680 1.00 87.31 212 GLU A O 1
ATOM 1548 N N . ALA A 1 213 ? 14.118 9.270 0.776 1.00 85.88 213 ALA A N 1
ATOM 1549 C CA . ALA A 1 213 ? 12.834 9.613 0.166 1.00 85.88 213 ALA A CA 1
ATOM 1550 C C . ALA A 1 213 ? 11.745 9.758 1.233 1.00 85.88 213 ALA A C 1
ATOM 1552 O O . ALA A 1 213 ? 11.107 10.804 1.318 1.00 85.88 213 ALA A O 1
ATOM 1553 N N . LEU A 1 214 ? 11.636 8.782 2.135 1.00 83.12 214 LEU A N 1
ATOM 1554 C CA . LEU A 1 214 ? 10.685 8.835 3.239 1.00 83.12 214 LEU A CA 1
ATOM 1555 C C . LEU A 1 214 ? 10.937 10.033 4.153 1.00 83.12 214 LEU A C 1
ATOM 1557 O O . LEU A 1 214 ? 9.981 10.672 4.557 1.00 83.12 214 LEU A O 1
ATOM 1561 N N . ALA A 1 215 ? 12.180 10.400 4.470 1.00 82.50 215 ALA A N 1
ATOM 1562 C CA . ALA A 1 215 ? 12.467 11.556 5.329 1.00 82.50 215 ALA A CA 1
ATOM 1563 C C . ALA A 1 215 ? 11.956 12.904 4.773 1.00 82.50 215 ALA A C 1
ATOM 1565 O O . ALA A 1 215 ? 11.859 13.871 5.526 1.00 82.50 215 ALA A O 1
ATOM 1566 N N . ARG A 1 216 ? 11.643 12.983 3.471 1.00 80.00 216 ARG A N 1
ATOM 1567 C CA . ARG A 1 216 ? 11.033 14.168 2.846 1.00 80.00 216 ARG A CA 1
ATOM 1568 C C . ARG A 1 216 ? 9.511 14.211 2.978 1.00 80.00 216 ARG A C 1
ATOM 1570 O O . ARG A 1 216 ? 8.939 15.292 2.863 1.00 80.00 216 ARG A O 1
ATOM 1577 N N . GLU A 1 217 ? 8.866 13.073 3.214 1.00 71.50 217 GLU A N 1
ATOM 1578 C CA . GLU A 1 217 ? 7.445 13.008 3.558 1.00 71.50 217 GLU A CA 1
ATOM 1579 C C . GLU A 1 217 ? 7.313 13.432 5.029 1.00 71.50 217 GLU A C 1
ATOM 1581 O O . GLU A 1 217 ? 7.901 12.795 5.896 1.00 71.50 217 GLU A O 1
ATOM 1586 N N . GLY A 1 218 ? 6.648 14.549 5.323 1.00 55.69 218 GLY A N 1
ATOM 1587 C CA . GLY A 1 218 ? 6.532 15.092 6.688 1.00 55.69 218 GLY A CA 1
ATOM 1588 C C . GLY A 1 218 ? 5.745 14.186 7.621 1.00 55.69 218 GLY A C 1
ATOM 1589 O O . GLY A 1 218 ? 4.557 13.962 7.313 1.00 55.69 218 GLY A O 1
#

Secondary structure (DSSP, 8-state):
-------SSTTHHHHHHHTT--EEEEESS-GGGHHHHHHHHHHHTT-TT-EEEEE--SS--SSHHHHHHHHHHHHHHHHHTT-EEEEEPPP--TTS-GGG-TTSBSSTTSPBHHHHHHHHHHHTT--EE-HHHHHHHHHHHH-GGGTB-TTSSSB-HHHHHHHHHHHHHHHHSS----HHHHHHHHHHHHTTT---SS-TTTHHHHHHHHHHHHTT--

Radius of gyration: 16.88 Å; chains: 1; bounding box: 44×39×41 Å

Organism: NCBI:txid1608422

pLDDT: mean 72.06, std 15.84, range [21.09, 93.88]

Foldseek 3Di:
DDDQPPPPLPQQQVVCVVVVADEGEAAQQDPVRPVSLVVVLVVCPPPAAHEYEYEHQDQHDLDLVSSLVSNLVSLVSCVVSVYAYEYEYAAFAPPADPRRHQCDASDVPHGGSRVSSVVSCVVSVHHYDHLNVLLVVLCVPQNQQQFAPPNRRHGASLVVLLVSQRRCCRRPVDRDPCQVSLQVSLVVVVVVDDDHDQHSVRSNVSNVVSNVSVVVVD